Protein AF-A0A6L4AW70-F1 (afdb_monomer)

Radius of gyration: 26.25 Å; Cα contacts (8 Å, |Δi|>4): 336; chains: 1; bounding box: 71×68×85 Å

Sequence (240 aa):
LEALDAKLAPPRVSAAGAAAALELATVDRSGEVPEAVFEALERAIGERAVCEVEYQTLAEARPRRRRFDPLRLFQRAEAWYLAAHCHENEEVRIFRLDRITAVEPTGGRFVPPENFDLTAFLADTWTISKGGGRFDVELRFAAALRPLFEHSRHHETEQKEFAADGSCRYRVRVGQLEEIARWIVGFGSAATVIAPEALRTAVRSLAAGTLEANSAAPEPPPKGRGARRPGAGRTRGTRR

Secondary structure (DSSP, 8-state):
------S-PPP---TTHHHHHHHTT-S--S-PPPHHHHHHHHHHHHHTEEEEEEE--TT-SS-EEEEEEEEEEEEETTEEEEEEEETTTTEEEEEEGGGEEEEEEEEEE-PPPTT--HHHHHTT-SSS---S--EEEEEEE-GGGHHHHHS----TT-EEEE-TTS-EEEEEEES-HHHHHHHHHTTGGGEEEEE-HHHHHHHHHHHHHHHHHHHSPPPPPP------PPPP--------

Structure (mmCIF, N/CA/C/O backbone):
data_AF-A0A6L4AW70-F1
#
_entry.id   AF-A0A6L4AW70-F1
#
loop_
_atom_site.group_PDB
_atom_site.id
_atom_site.type_symbol
_atom_site.label_atom_id
_atom_site.label_alt_id
_atom_site.label_comp_id
_atom_site.label_asym_id
_atom_site.label_entity_id
_atom_site.label_seq_id
_atom_site.pdbx_PDB_ins_code
_atom_site.Cartn_x
_atom_site.Cartn_y
_atom_site.Cartn_z
_atom_site.occupancy
_atom_site.B_iso_or_equiv
_atom_site.auth_seq_id
_atom_site.auth_comp_id
_atom_site.auth_asym_id
_atom_site.auth_atom_id
_atom_site.pdbx_PDB_model_num
ATOM 1 N N . LEU A 1 1 ? 40.202 50.841 -11.781 1.00 45.31 1 LEU A N 1
ATOM 2 C CA . LEU A 1 1 ? 40.018 50.253 -10.437 1.00 45.31 1 LEU A CA 1
ATOM 3 C C . LEU A 1 1 ? 38.747 50.826 -9.839 1.00 45.31 1 LEU A C 1
ATOM 5 O O . LEU A 1 1 ? 38.829 51.648 -8.947 1.00 45.31 1 LEU A O 1
ATOM 9 N N . GLU A 1 2 ? 37.597 50.428 -10.378 1.00 38.72 2 GLU A N 1
ATOM 10 C CA . GLU A 1 2 ? 36.281 50.607 -9.757 1.00 38.72 2 GLU A CA 1
ATOM 11 C C . GLU A 1 2 ? 35.243 49.873 -10.620 1.00 38.72 2 GLU A C 1
ATOM 13 O O . GLU A 1 2 ? 35.360 49.873 -11.843 1.00 38.72 2 GLU A O 1
ATOM 18 N N . ALA A 1 3 ? 34.267 49.248 -9.953 1.00 34.78 3 ALA A N 1
ATOM 19 C CA . ALA A 1 3 ? 33.131 48.479 -10.480 1.00 34.78 3 ALA A CA 1
ATOM 20 C C . ALA A 1 3 ? 33.376 47.015 -10.912 1.00 34.78 3 ALA A C 1
ATOM 22 O O . ALA A 1 3 ? 33.231 46.665 -12.081 1.00 34.78 3 ALA A O 1
ATOM 23 N N . LEU A 1 4 ? 33.615 46.126 -9.936 1.00 34.16 4 LEU A N 1
ATOM 24 C CA . LEU A 1 4 ? 33.221 44.714 -10.048 1.00 34.16 4 LEU A CA 1
ATOM 25 C C . LEU A 1 4 ? 33.058 44.064 -8.660 1.00 34.16 4 LEU A C 1
ATOM 27 O O . LEU A 1 4 ? 33.886 43.251 -8.276 1.00 34.16 4 LEU A O 1
ATOM 31 N N . ASP A 1 5 ? 32.027 44.438 -7.888 1.00 36.72 5 ASP A N 1
ATOM 32 C CA . ASP A 1 5 ? 31.669 43.658 -6.685 1.00 36.72 5 ASP A CA 1
ATOM 33 C C . ASP A 1 5 ? 30.234 43.888 -6.167 1.00 36.72 5 ASP A C 1
ATOM 35 O O . ASP A 1 5 ? 29.992 44.316 -5.041 1.00 36.72 5 ASP A O 1
ATOM 39 N N . ALA A 1 6 ? 29.231 43.619 -7.010 1.00 34.38 6 ALA A N 1
ATOM 40 C CA . ALA A 1 6 ? 27.842 43.525 -6.554 1.00 34.38 6 ALA A CA 1
ATOM 41 C C . ALA A 1 6 ? 26.984 42.693 -7.517 1.00 34.38 6 ALA A C 1
ATOM 43 O O . ALA A 1 6 ? 26.329 43.253 -8.393 1.00 34.38 6 ALA A O 1
ATOM 44 N N . LYS A 1 7 ? 26.989 41.361 -7.350 1.00 33.31 7 LYS A N 1
ATOM 45 C CA . LYS A 1 7 ? 25.867 40.433 -7.629 1.00 33.31 7 LYS A CA 1
ATOM 46 C C . LYS A 1 7 ? 26.329 38.980 -7.457 1.00 33.31 7 LYS A C 1
ATOM 48 O O . LYS A 1 7 ? 26.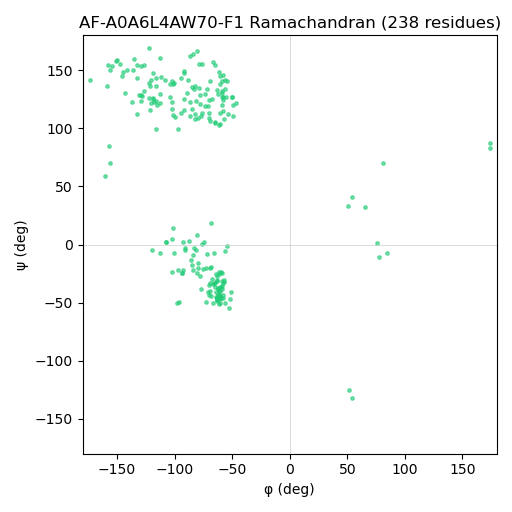753 38.357 -8.417 1.00 33.31 7 LYS A O 1
ATOM 53 N N . LEU A 1 8 ? 26.237 38.471 -6.229 1.00 29.83 8 LEU A N 1
ATOM 54 C CA . LEU A 1 8 ? 25.744 37.131 -5.863 1.00 29.83 8 LEU A CA 1
ATOM 55 C C . LEU A 1 8 ? 25.970 36.954 -4.351 1.00 29.83 8 LEU A C 1
ATOM 57 O O . LEU A 1 8 ? 26.963 36.393 -3.901 1.00 29.83 8 LEU A O 1
ATOM 61 N N . ALA A 1 9 ? 25.048 37.475 -3.545 1.00 30.42 9 ALA A N 1
ATOM 62 C CA . ALA A 1 9 ? 24.925 37.019 -2.166 1.00 30.42 9 ALA A CA 1
ATOM 63 C C . ALA A 1 9 ? 24.077 35.733 -2.173 1.00 30.42 9 ALA A C 1
ATOM 65 O O . ALA A 1 9 ? 23.038 35.724 -2.843 1.00 30.42 9 ALA A O 1
ATOM 66 N N . PRO A 1 10 ? 24.467 34.660 -1.461 1.00 29.36 10 PRO A N 1
ATOM 67 C CA . PRO A 1 10 ? 23.595 33.504 -1.288 1.00 29.36 10 PRO A CA 1
ATOM 68 C C . PRO A 1 10 ? 22.312 33.926 -0.549 1.00 29.36 10 PRO A C 1
ATOM 70 O O . PRO A 1 10 ? 22.353 34.852 0.274 1.00 29.36 10 PRO A O 1
ATOM 73 N N . PRO A 1 11 ? 21.162 33.280 -0.818 1.00 27.89 11 PRO A N 1
ATOM 74 C CA . PRO A 1 11 ? 19.928 33.599 -0.118 1.00 27.89 11 PRO A CA 1
ATOM 75 C C . PRO A 1 11 ? 20.119 33.385 1.387 1.00 27.89 11 PRO A C 1
ATOM 77 O O . PRO A 1 11 ? 20.546 32.324 1.843 1.00 27.89 11 PRO A O 1
ATOM 80 N N . ARG A 1 12 ? 19.798 34.421 2.169 1.00 30.53 12 ARG A N 1
ATOM 81 C CA . ARG A 1 12 ? 19.710 34.330 3.627 1.00 30.53 12 ARG A CA 1
ATOM 82 C C . ARG A 1 12 ? 18.565 33.386 3.978 1.00 30.53 12 ARG A C 1
ATOM 84 O O . ARG A 1 12 ? 17.400 33.764 3.897 1.00 30.53 12 ARG A O 1
ATOM 91 N N . VAL A 1 13 ? 18.904 32.170 4.389 1.00 32.25 13 VAL A N 1
ATOM 92 C CA . VAL A 1 13 ? 17.961 31.276 5.058 1.00 32.25 13 VAL A CA 1
ATOM 93 C C . VAL A 1 13 ? 17.691 31.865 6.443 1.00 32.25 13 VAL A C 1
ATOM 95 O O . VAL A 1 13 ? 18.589 31.974 7.276 1.00 32.25 13 VAL A O 1
ATOM 98 N N . SER A 1 14 ? 16.454 32.307 6.666 1.00 31.56 14 SER A N 1
ATOM 99 C CA . SER A 1 14 ? 15.951 32.653 7.996 1.00 31.56 14 SER A CA 1
ATOM 100 C C . SER A 1 14 ? 16.100 31.450 8.933 1.00 31.56 14 SER A C 1
ATOM 102 O O . SER A 1 14 ? 15.834 30.314 8.539 1.00 31.56 14 SER A O 1
ATOM 104 N N . ALA A 1 15 ? 16.454 31.703 10.196 1.00 34.16 15 ALA A N 1
ATOM 105 C CA . ALA A 1 15 ? 16.533 30.700 11.261 1.00 34.16 15 ALA A CA 1
ATOM 106 C C . ALA A 1 15 ? 15.217 29.914 11.496 1.00 34.16 15 ALA A C 1
ATOM 108 O O . ALA A 1 15 ? 15.218 28.944 12.246 1.00 34.16 15 ALA A O 1
ATOM 109 N N . ALA A 1 16 ? 14.116 30.267 10.820 1.00 35.19 16 ALA A N 1
ATOM 110 C CA . ALA A 1 16 ? 12.877 29.490 10.793 1.00 35.19 16 ALA A CA 1
ATOM 111 C C . ALA A 1 16 ? 12.960 28.190 9.956 1.00 35.19 16 ALA A C 1
ATOM 113 O O . ALA A 1 16 ? 12.166 27.280 10.172 1.00 35.19 16 ALA A O 1
ATOM 114 N N . GLY A 1 17 ? 13.923 28.062 9.032 1.00 28.84 17 GLY A N 1
ATOM 115 C CA . GLY A 1 17 ? 14.069 26.865 8.184 1.00 28.84 17 GLY A CA 1
ATOM 116 C C . GLY A 1 17 ? 14.786 25.686 8.854 1.00 28.84 17 GLY A C 1
ATOM 117 O O . GLY A 1 17 ? 14.559 24.536 8.491 1.00 28.84 17 GLY A O 1
ATOM 118 N N . ALA A 1 18 ? 15.619 25.948 9.865 1.00 28.98 18 ALA A N 1
ATOM 119 C CA . ALA A 1 18 ? 16.360 24.901 10.575 1.00 28.98 18 ALA A CA 1
ATOM 120 C C . ALA A 1 18 ? 15.507 24.165 11.627 1.00 28.98 18 ALA A C 1
ATOM 122 O O . ALA A 1 18 ? 15.827 23.037 11.990 1.00 28.98 18 ALA A O 1
ATOM 123 N N . ALA A 1 19 ? 14.405 24.770 12.088 1.00 29.39 19 ALA A N 1
ATOM 124 C CA . ALA A 1 19 ? 13.475 24.136 13.024 1.00 29.39 19 ALA A CA 1
ATOM 125 C C . ALA A 1 19 ? 12.557 23.112 12.327 1.00 29.39 19 ALA A C 1
ATOM 127 O O . ALA A 1 19 ? 12.339 22.026 12.856 1.00 29.39 19 ALA A O 1
ATOM 128 N N . ALA A 1 20 ? 12.108 23.400 11.099 1.00 31.27 20 ALA A N 1
ATOM 129 C CA . ALA A 1 20 ? 11.246 22.496 10.330 1.00 31.27 20 ALA A CA 1
ATOM 130 C C . ALA A 1 20 ? 11.962 21.202 9.890 1.00 31.27 20 ALA A C 1
ATOM 132 O O . ALA A 1 20 ? 11.338 20.149 9.786 1.00 31.27 20 ALA A O 1
ATOM 133 N N . ALA A 1 21 ? 13.282 21.257 9.682 1.00 30.73 21 ALA A N 1
ATOM 134 C CA . ALA A 1 21 ? 14.090 20.075 9.379 1.00 30.73 21 ALA A CA 1
ATOM 135 C C . ALA A 1 21 ? 14.348 19.188 10.615 1.00 30.73 21 ALA A C 1
ATOM 137 O O . ALA A 1 21 ? 14.637 18.003 10.462 1.00 30.73 21 ALA A O 1
ATOM 138 N N . LEU A 1 22 ? 14.223 19.739 11.830 1.00 29.84 22 LEU A N 1
ATOM 139 C CA . LEU A 1 22 ? 14.445 19.010 13.082 1.00 29.84 22 LEU A CA 1
ATOM 140 C C . LEU A 1 22 ? 13.153 18.403 13.667 1.00 29.84 22 LEU A C 1
ATOM 142 O O . LEU A 1 22 ? 13.232 17.431 14.409 1.00 29.84 22 LEU A O 1
ATOM 146 N N . GLU A 1 23 ? 11.969 18.912 13.303 1.00 27.61 23 GLU A N 1
ATOM 147 C CA . GLU A 1 23 ? 10.671 18.322 13.695 1.00 27.61 23 GLU A CA 1
ATOM 148 C C . GLU A 1 23 ? 10.267 17.102 12.839 1.00 27.61 23 GLU A C 1
ATOM 150 O O . GLU A 1 23 ? 9.425 16.315 13.259 1.00 27.61 23 GLU A O 1
ATOM 155 N N . LEU A 1 24 ? 10.894 16.872 11.676 1.00 31.92 24 LEU A N 1
ATOM 156 C CA . LEU A 1 24 ? 10.605 15.721 10.798 1.00 31.92 24 LEU A CA 1
ATOM 157 C C . LEU A 1 24 ? 11.161 14.370 11.312 1.00 31.92 24 LEU A C 1
ATOM 159 O O . LEU A 1 24 ? 11.060 13.349 10.623 1.00 31.92 24 LEU A O 1
ATOM 163 N N . ALA A 1 25 ? 11.791 14.374 12.490 1.00 28.28 25 ALA A N 1
ATOM 164 C CA . ALA A 1 25 ? 12.489 13.239 13.092 1.00 28.28 25 ALA A CA 1
ATOM 165 C C . ALA A 1 25 ? 11.622 12.391 14.045 1.00 28.28 25 ALA A C 1
ATOM 167 O O . ALA A 1 25 ? 12.138 11.446 14.633 1.00 28.28 25 ALA A O 1
ATOM 168 N N . THR A 1 26 ? 10.333 12.705 14.213 1.00 38.47 26 THR A N 1
ATOM 169 C CA . THR A 1 26 ? 9.451 12.017 15.178 1.00 38.47 26 THR A CA 1
ATOM 170 C C . THR A 1 26 ? 8.533 10.962 14.571 1.00 38.47 26 THR A C 1
ATOM 172 O O . THR A 1 26 ? 7.887 10.239 15.322 1.00 38.47 26 THR A O 1
ATOM 175 N N . VAL A 1 27 ? 8.477 10.834 13.240 1.00 40.53 27 VAL A N 1
ATOM 176 C CA . VAL A 1 27 ? 7.808 9.679 12.628 1.00 40.53 27 VAL A CA 1
ATOM 177 C C . VAL A 1 27 ? 8.685 8.471 12.916 1.00 40.53 27 VAL A C 1
ATOM 179 O O . VAL A 1 27 ? 9.769 8.362 12.339 1.00 40.53 27 VAL A O 1
ATOM 182 N N . ASP A 1 28 ? 8.235 7.587 13.801 1.00 41.66 28 ASP A N 1
ATOM 183 C CA . ASP A 1 28 ? 8.881 6.300 13.993 1.00 41.66 28 ASP A CA 1
ATOM 184 C C . ASP A 1 28 ? 8.824 5.521 12.668 1.00 41.66 28 ASP A C 1
ATOM 186 O O . ASP A 1 28 ? 7.760 5.216 12.130 1.00 41.66 28 ASP A O 1
ATOM 190 N N . ARG A 1 29 ? 9.997 5.306 12.067 1.00 42.75 29 ARG A N 1
ATOM 191 C CA . ARG A 1 29 ? 10.159 4.569 10.803 1.00 42.75 29 ARG A CA 1
ATOM 192 C C . ARG A 1 29 ? 10.661 3.149 11.043 1.00 42.75 29 ARG A C 1
ATOM 194 O O . ARG A 1 29 ? 10.972 2.471 10.067 1.00 42.75 29 ARG A O 1
ATOM 201 N N . SER A 1 30 ? 10.785 2.728 12.304 1.00 48.53 30 SER A N 1
ATOM 202 C CA . SER A 1 30 ? 11.243 1.385 12.668 1.00 48.53 30 SER A CA 1
ATOM 203 C C . SER A 1 30 ? 10.276 0.299 12.185 1.00 48.53 30 SER A C 1
ATOM 205 O O . SER A 1 30 ? 10.699 -0.825 11.933 1.00 48.53 30 SER A O 1
ATOM 207 N N . GLY A 1 31 ? 8.992 0.642 12.010 1.00 51.75 31 GLY A N 1
ATOM 208 C CA . GLY A 1 31 ? 7.933 -0.338 11.780 1.00 51.75 31 GLY A CA 1
ATOM 209 C C . GLY A 1 31 ? 7.519 -1.080 13.053 1.00 51.75 31 GLY A C 1
ATOM 210 O O . GLY A 1 31 ? 6.645 -1.945 12.985 1.00 51.75 31 GLY A O 1
ATOM 211 N N . GLU A 1 32 ? 8.117 -0.749 14.202 1.00 60.22 32 GLU A N 1
ATOM 212 C CA . GLU A 1 32 ? 7.740 -1.306 15.491 1.00 60.22 32 GLU A CA 1
ATOM 213 C C . GLU A 1 32 ? 6.368 -0.763 15.885 1.00 60.22 32 GLU A C 1
ATOM 215 O O . GLU A 1 32 ? 6.116 0.440 15.924 1.00 60.22 32 GLU A O 1
ATOM 220 N N . VAL A 1 33 ? 5.444 -1.678 16.152 1.00 69.88 33 VAL A N 1
ATOM 221 C CA . VAL A 1 33 ? 4.165 -1.324 16.755 1.00 69.88 33 VAL A CA 1
ATOM 222 C C . VAL A 1 33 ? 4.369 -1.321 18.262 1.00 69.88 33 VAL A C 1
ATOM 224 O O . VAL A 1 33 ? 4.735 -2.368 18.801 1.00 69.88 33 VAL A O 1
ATOM 227 N N . PRO A 1 34 ? 4.100 -0.208 18.966 1.00 77.19 34 PRO A N 1
ATOM 228 C CA . PRO A 1 34 ? 4.108 -0.228 20.419 1.00 77.19 34 PRO A CA 1
ATOM 229 C C . PRO A 1 34 ? 3.107 -1.274 20.923 1.00 77.19 34 PRO A C 1
ATOM 231 O O . PRO A 1 34 ? 1.932 -1.229 20.558 1.00 77.19 34 PRO A O 1
ATOM 234 N N . GLU A 1 35 ? 3.549 -2.197 21.778 1.00 79.62 35 GLU A N 1
ATOM 235 C CA . GLU A 1 35 ? 2.712 -3.278 22.329 1.00 79.62 35 GLU A CA 1
ATOM 236 C C . GLU A 1 35 ? 1.401 -2.734 22.924 1.00 79.62 35 GLU A C 1
ATOM 238 O O . GLU A 1 35 ? 0.316 -3.229 22.626 1.00 79.62 35 GLU A O 1
ATOM 243 N N . ALA A 1 36 ? 1.483 -1.599 23.626 1.00 83.19 36 ALA A N 1
ATOM 244 C CA . ALA A 1 36 ? 0.330 -0.900 24.188 1.00 83.19 36 ALA A CA 1
ATOM 245 C C . ALA A 1 36 ? -0.717 -0.462 23.140 1.00 83.19 36 ALA A C 1
ATOM 247 O O . ALA A 1 36 ? -1.914 -0.484 23.424 1.00 83.19 36 ALA A O 1
ATOM 248 N N . VAL A 1 37 ? -0.294 -0.067 21.932 1.00 88.25 37 VAL A N 1
ATOM 249 C CA . VAL A 1 37 ? -1.209 0.309 20.838 1.00 88.25 37 VAL A CA 1
ATOM 250 C C . VAL A 1 37 ? -1.934 -0.924 20.315 1.00 88.25 37 VAL A C 1
ATOM 252 O O . VAL A 1 37 ? -3.146 -0.880 20.097 1.00 88.25 37 VAL A O 1
ATOM 255 N N . PHE A 1 38 ? -1.205 -2.024 20.133 1.00 86.62 38 PHE A N 1
ATOM 256 C CA . PHE A 1 38 ? -1.777 -3.279 19.662 1.00 86.62 38 PHE A CA 1
ATOM 257 C C . PHE A 1 38 ? -2.835 -3.807 20.640 1.00 86.62 38 PHE A C 1
ATOM 259 O O . PHE A 1 38 ? -3.982 -4.019 20.246 1.00 86.62 38 PHE A O 1
ATOM 266 N N . GLU A 1 39 ? -2.490 -3.908 21.926 1.00 87.12 39 GLU A N 1
ATOM 267 C CA . GLU A 1 39 ? -3.405 -4.362 22.980 1.00 87.12 39 GLU A CA 1
ATOM 268 C C . GLU A 1 39 ? -4.640 -3.462 23.122 1.00 87.12 39 GLU A C 1
ATOM 270 O O . GLU A 1 39 ? -5.758 -3.949 23.323 1.00 87.12 39 GLU A O 1
ATOM 275 N N . ALA A 1 40 ? -4.464 -2.139 23.019 1.00 90.94 40 ALA A N 1
ATOM 276 C CA . ALA A 1 40 ? -5.573 -1.193 23.085 1.00 90.94 40 ALA A CA 1
ATOM 277 C C . ALA A 1 40 ? -6.566 -1.405 21.933 1.00 90.94 40 ALA A C 1
ATOM 279 O O . ALA A 1 40 ? -7.779 -1.396 22.154 1.00 90.94 40 ALA A O 1
ATOM 280 N N . LEU A 1 41 ? -6.063 -1.636 20.716 1.00 91.69 41 LEU A N 1
ATOM 281 C CA . LEU A 1 41 ? -6.894 -1.901 19.543 1.00 91.69 41 LEU A CA 1
ATOM 282 C C . LEU A 1 41 ? -7.562 -3.276 19.606 1.00 91.69 41 LEU A C 1
ATOM 284 O O . LEU A 1 41 ? -8.745 -3.375 19.287 1.00 91.69 41 LEU A O 1
ATOM 288 N N . GLU A 1 42 ? -6.860 -4.320 20.054 1.00 88.62 42 GLU A N 1
ATOM 289 C CA . GLU A 1 42 ? -7.462 -5.644 20.267 1.00 88.62 42 GLU A CA 1
ATOM 290 C C . GLU A 1 42 ? -8.626 -5.584 21.256 1.00 88.62 42 GLU A C 1
ATOM 292 O O . GLU A 1 42 ? -9.715 -6.098 20.977 1.00 88.62 42 GLU A O 1
ATOM 297 N N . ARG A 1 43 ? -8.429 -4.894 22.385 1.00 90.38 43 ARG A N 1
ATOM 298 C CA . ARG A 1 43 ? -9.484 -4.685 23.382 1.00 90.38 43 ARG A CA 1
ATOM 299 C C . ARG A 1 43 ? -10.665 -3.921 22.792 1.00 90.38 43 ARG A C 1
ATOM 301 O O . ARG A 1 43 ? -11.807 -4.347 22.953 1.00 90.38 43 ARG A O 1
ATOM 308 N N . ALA A 1 44 ? -10.403 -2.833 22.069 1.00 92.12 44 ALA A N 1
ATOM 309 C CA . ALA A 1 44 ? -11.449 -2.025 21.454 1.00 92.12 44 ALA A CA 1
ATOM 310 C C . ALA A 1 44 ? -12.275 -2.805 20.418 1.00 92.12 44 ALA A C 1
ATOM 312 O O . ALA A 1 44 ? -13.496 -2.653 20.377 1.00 92.12 44 ALA A O 1
ATOM 313 N N . ILE A 1 45 ? -11.644 -3.686 19.634 1.00 91.31 45 ILE A N 1
ATOM 314 C CA . ILE A 1 45 ? -12.340 -4.590 18.703 1.00 91.31 45 ILE A CA 1
ATOM 315 C C . ILE A 1 45 ? -13.253 -5.548 19.475 1.00 91.31 45 ILE A C 1
ATOM 317 O O . ILE A 1 45 ? -14.433 -5.680 19.141 1.00 91.31 45 ILE A O 1
ATOM 321 N N . GLY A 1 46 ? -12.733 -6.192 20.526 1.00 87.62 46 GLY A N 1
ATOM 322 C CA . GLY A 1 46 ? -13.497 -7.139 21.344 1.00 87.62 46 GLY A CA 1
ATOM 323 C C . GLY A 1 46 ? -14.701 -6.497 22.040 1.00 87.62 46 GLY A C 1
ATOM 324 O O . GLY A 1 46 ? -15.792 -7.068 22.072 1.00 87.62 46 GLY A O 1
ATOM 325 N N . GLU A 1 47 ? -14.531 -5.278 22.546 1.00 92.81 47 GLU A N 1
ATOM 326 C CA . GLU A 1 47 ? -15.579 -4.523 23.242 1.00 92.81 47 GLU A CA 1
ATOM 327 C C . GLU A 1 47 ? -16.517 -3.760 22.297 1.00 92.81 47 GLU A C 1
ATOM 329 O O . GLU A 1 47 ? -17.553 -3.240 22.738 1.00 92.81 47 GLU A O 1
ATOM 334 N N . ARG A 1 48 ? -16.178 -3.715 21.002 1.00 92.31 48 ARG A N 1
ATOM 335 C CA . ARG A 1 48 ? -16.814 -2.870 19.983 1.00 92.31 48 ARG A CA 1
ATOM 336 C C . ARG A 1 48 ? -16.823 -1.402 20.405 1.00 92.31 48 ARG A C 1
ATOM 338 O O . ARG A 1 48 ? -17.834 -0.713 20.269 1.00 92.31 48 ARG A O 1
ATOM 345 N N . ALA A 1 49 ? -15.716 -0.950 20.984 1.00 93.56 49 ALA A N 1
ATOM 346 C CA . ALA A 1 49 ? -15.548 0.398 21.496 1.00 93.56 49 ALA A CA 1
ATOM 347 C C . ALA A 1 49 ? -15.102 1.345 20.379 1.00 93.56 49 ALA A C 1
ATOM 349 O O . ALA A 1 49 ? -14.205 1.031 19.601 1.00 93.56 49 ALA A O 1
ATOM 350 N N . VAL A 1 50 ? -15.721 2.522 20.323 1.00 94.50 50 VAL A N 1
ATOM 351 C CA . VAL A 1 50 ? -15.298 3.603 19.429 1.00 94.50 50 VAL A CA 1
ATOM 352 C C . VAL A 1 50 ? -14.073 4.276 20.034 1.00 94.50 50 VAL A C 1
ATOM 354 O O . VAL A 1 50 ? -14.123 4.700 21.194 1.00 94.50 50 VAL A O 1
ATOM 357 N N . CYS A 1 51 ? -13.008 4.430 19.256 1.00 94.62 51 CYS A N 1
ATOM 358 C CA . CYS A 1 51 ? -11.743 5.008 19.708 1.00 94.62 51 CYS A CA 1
ATOM 359 C C . CYS A 1 51 ? -11.474 6.367 19.065 1.00 94.62 51 CYS A C 1
ATOM 361 O O . CYS A 1 51 ? -11.763 6.574 17.890 1.00 94.62 51 CYS A O 1
ATOM 363 N N . GLU A 1 52 ? -10.871 7.272 19.827 1.00 94.94 52 GLU A N 1
ATOM 364 C CA . GLU A 1 52 ? -10.110 8.392 19.290 1.00 94.94 52 GLU A CA 1
ATOM 365 C C . GLU A 1 52 ? -8.659 7.931 19.119 1.00 94.94 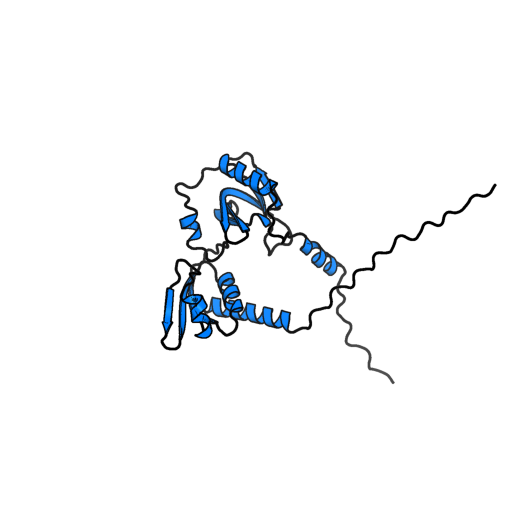52 GLU A C 1
ATOM 367 O O . GLU A 1 52 ? -8.076 7.312 20.009 1.00 94.94 52 GLU A O 1
ATOM 372 N N . VAL A 1 53 ? -8.098 8.166 17.939 1.00 91.50 53 VAL A N 1
ATOM 373 C CA . VAL A 1 53 ? -6.781 7.676 17.544 1.00 91.50 53 VAL A CA 1
ATOM 374 C C . VAL A 1 53 ? -5.960 8.830 17.005 1.00 91.50 53 VAL A C 1
ATOM 376 O O . VAL A 1 53 ? -6.396 9.559 16.113 1.00 91.50 53 VAL A O 1
ATOM 379 N N . GLU A 1 54 ? -4.748 8.981 17.525 1.00 90.19 54 GLU A N 1
ATOM 380 C CA . GLU A 1 54 ? -3.758 9.891 16.965 1.00 90.19 54 GLU A CA 1
ATOM 381 C C . GLU A 1 54 ? -2.981 9.160 15.872 1.00 90.19 54 GLU A C 1
ATOM 383 O O . GLU A 1 54 ? -2.237 8.215 16.135 1.00 90.19 54 GLU A O 1
ATOM 388 N N . TYR A 1 55 ? -3.199 9.576 14.624 1.00 85.81 55 TYR A N 1
ATOM 389 C CA . TYR A 1 55 ? -2.606 8.951 13.447 1.00 85.81 55 TYR A CA 1
ATOM 390 C C . TYR A 1 55 ? -1.728 9.939 12.688 1.00 85.81 55 TYR A C 1
ATOM 392 O O . TYR A 1 55 ? -2.186 11.017 12.291 1.00 85.81 55 TYR A O 1
ATOM 400 N N . GLN A 1 56 ? -0.476 9.556 12.441 1.00 78.62 56 GLN A N 1
ATOM 401 C CA . GLN A 1 56 ? 0.475 10.365 11.686 1.00 78.62 56 GLN A CA 1
ATOM 402 C C . GLN A 1 56 ? 0.616 9.852 10.252 1.00 78.62 56 GLN A C 1
ATOM 404 O O . GLN A 1 56 ? 1.156 8.777 9.988 1.00 78.62 56 GLN A O 1
ATOM 409 N N . THR A 1 57 ? 0.133 10.632 9.283 1.00 70.06 57 THR A N 1
ATOM 410 C CA . THR A 1 57 ? 0.356 10.316 7.868 1.00 70.06 57 THR A CA 1
ATOM 411 C C . THR A 1 57 ? 1.770 10.723 7.441 1.00 70.06 57 THR A C 1
ATOM 413 O O . THR A 1 57 ? 2.360 11.636 8.006 1.00 70.06 57 THR A O 1
ATOM 416 N N . LEU A 1 58 ? 2.313 10.091 6.391 1.00 61.59 58 LEU A N 1
ATOM 417 C CA . LEU A 1 58 ? 3.633 10.465 5.848 1.00 61.59 58 LEU A CA 1
ATOM 418 C C . LEU A 1 58 ? 3.692 11.908 5.323 1.00 61.59 58 LEU A C 1
ATOM 420 O O . LEU A 1 58 ? 4.777 12.467 5.202 1.00 61.59 58 LEU A O 1
ATOM 424 N N . ALA A 1 59 ? 2.543 12.478 4.959 1.00 52.03 59 ALA A N 1
ATOM 425 C CA . ALA A 1 59 ? 2.444 13.829 4.422 1.00 52.03 59 ALA A CA 1
ATOM 426 C C . ALA A 1 59 ? 2.349 14.900 5.521 1.00 52.03 59 ALA A C 1
ATOM 428 O O . ALA A 1 59 ? 2.487 16.085 5.227 1.00 52.03 59 ALA A O 1
ATOM 429 N N . GLU A 1 60 ? 2.093 14.509 6.772 1.00 62.09 60 GLU A N 1
ATOM 430 C CA . GLU A 1 60 ? 1.790 15.435 7.860 1.00 62.09 60 GLU A CA 1
ATOM 431 C C . GLU A 1 60 ? 2.898 15.443 8.912 1.00 62.09 60 GLU A C 1
ATOM 433 O O . GLU A 1 60 ? 3.297 14.414 9.454 1.00 62.09 60 GLU A O 1
ATOM 438 N N . ALA A 1 61 ? 3.366 16.645 9.252 1.00 57.12 61 ALA A N 1
ATOM 439 C CA . ALA A 1 61 ? 4.392 16.833 10.275 1.00 57.12 61 ALA A CA 1
ATOM 440 C C . ALA A 1 61 ? 3.897 16.504 11.696 1.00 57.12 61 ALA A C 1
ATOM 442 O O . ALA A 1 61 ? 4.711 16.285 12.587 1.00 57.12 61 ALA A O 1
ATOM 443 N N . ARG A 1 62 ? 2.577 16.476 11.925 1.00 66.44 62 ARG A N 1
ATOM 444 C CA . ARG A 1 62 ? 1.971 16.193 13.233 1.00 66.44 62 ARG A CA 1
ATOM 445 C C . ARG A 1 62 ? 0.848 15.164 13.105 1.00 66.44 62 ARG A C 1
ATOM 447 O O . ARG A 1 62 ? 0.122 15.213 12.108 1.00 66.44 62 ARG A O 1
ATOM 454 N N . PRO A 1 63 ? 0.686 14.265 14.093 1.00 76.25 63 PRO A N 1
ATOM 455 C CA . PRO A 1 63 ? -0.449 13.357 14.134 1.00 76.25 63 PRO A CA 1
ATOM 456 C C . PRO A 1 63 ? -1.759 14.142 14.212 1.00 76.25 63 PRO A C 1
ATOM 458 O O . PRO A 1 63 ? -1.838 15.200 14.842 1.00 76.25 63 PRO A O 1
ATOM 461 N N . ARG A 1 64 ? -2.797 13.616 13.563 1.00 81.44 64 ARG A N 1
ATOM 462 C CA . ARG A 1 64 ? -4.163 14.119 13.704 1.00 81.44 64 ARG A CA 1
ATOM 463 C C . ARG A 1 64 ? -4.998 13.130 14.490 1.00 81.44 64 ARG A C 1
ATOM 465 O O . ARG A 1 64 ? -4.899 11.925 14.269 1.00 81.44 64 ARG A O 1
ATOM 472 N N . ARG A 1 65 ? -5.865 13.670 15.342 1.00 88.88 65 ARG A N 1
ATOM 473 C CA . ARG A 1 65 ? -6.920 12.907 16.003 1.00 88.88 65 ARG A CA 1
ATOM 474 C C . ARG A 1 65 ? -7.996 12.545 14.999 1.00 88.88 65 ARG A C 1
ATOM 476 O O . ARG A 1 65 ? -8.394 13.384 14.189 1.00 88.88 65 ARG A O 1
ATOM 4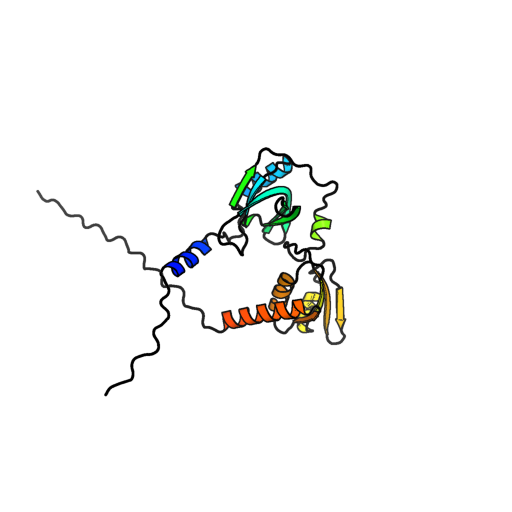83 N N . ARG A 1 66 ? -8.411 11.287 15.044 1.00 89.50 66 ARG A N 1
ATOM 484 C CA . ARG A 1 66 ? -9.480 10.731 14.226 1.00 89.50 66 ARG A CA 1
ATOM 485 C C . ARG A 1 66 ? -10.311 9.767 15.047 1.00 89.50 66 ARG A C 1
ATOM 487 O O . ARG A 1 66 ? -9.776 9.112 15.939 1.00 89.50 66 ARG A O 1
ATOM 494 N N . ARG A 1 67 ? -11.592 9.644 14.726 1.00 92.56 67 ARG A N 1
ATOM 495 C CA . ARG A 1 67 ? -12.498 8.726 15.407 1.00 92.56 67 ARG A CA 1
ATOM 496 C C . ARG A 1 67 ? -12.739 7.481 14.566 1.00 92.56 67 ARG A C 1
ATOM 498 O O . ARG A 1 67 ? -13.184 7.563 13.420 1.00 92.56 67 ARG A O 1
ATOM 505 N N . PHE A 1 68 ? -12.432 6.328 15.150 1.00 93.12 68 PHE A N 1
ATOM 506 C CA . PHE A 1 68 ? -12.460 5.032 14.487 1.00 93.12 68 PHE A CA 1
ATOM 507 C C . PHE A 1 68 ? -13.416 4.060 15.170 1.00 93.12 68 PHE A C 1
ATOM 509 O O . PHE A 1 68 ? -13.431 3.948 16.398 1.00 93.12 68 PHE A O 1
ATOM 516 N N . ASP A 1 69 ? -14.107 3.273 14.349 1.00 94.19 69 ASP A N 1
ATOM 517 C CA . ASP A 1 69 ? -14.672 1.991 14.760 1.00 94.19 69 ASP A CA 1
ATOM 518 C C . ASP A 1 69 ? -13.690 0.891 14.330 1.00 94.19 69 ASP A C 1
ATOM 520 O O . ASP A 1 69 ? -13.628 0.558 13.138 1.00 94.19 69 ASP A O 1
ATOM 524 N N . PRO A 1 70 ? -12.850 0.369 15.240 1.00 92.75 70 PRO A N 1
ATOM 525 C CA . PRO A 1 70 ? -11.845 -0.621 14.886 1.00 92.75 70 PRO A CA 1
ATOM 526 C C . PRO A 1 70 ? -12.520 -1.959 14.569 1.00 92.75 70 PRO A C 1
ATOM 528 O O . PRO A 1 70 ? -13.188 -2.543 15.417 1.00 92.75 70 PRO A O 1
ATOM 531 N N . LEU A 1 71 ? -12.350 -2.457 13.342 1.00 90.25 71 LEU A N 1
ATOM 532 C CA . LEU A 1 71 ? -13.027 -3.670 12.872 1.00 90.25 71 LEU A CA 1
ATOM 533 C C . LEU A 1 71 ? -12.133 -4.899 12.987 1.00 90.25 71 LEU A C 1
ATOM 535 O O . LEU A 1 71 ? -12.562 -5.936 13.490 1.00 90.25 71 LEU A O 1
ATOM 539 N N . ARG A 1 72 ? -10.898 -4.814 12.474 1.00 87.94 72 ARG A N 1
ATOM 540 C CA . ARG A 1 72 ? -9.999 -5.971 12.435 1.00 87.94 72 ARG A CA 1
ATOM 541 C C . ARG A 1 72 ? -8.533 -5.582 12.321 1.00 87.94 72 ARG A C 1
ATOM 543 O O . ARG A 1 72 ? -8.179 -4.750 11.486 1.00 87.94 72 ARG A O 1
ATOM 550 N N . LEU A 1 73 ? -7.694 -6.250 13.108 1.00 87.50 73 LEU A N 1
ATOM 551 C CA . LEU A 1 73 ? -6.244 -6.241 12.946 1.00 87.50 73 LEU A CA 1
ATOM 552 C C . LEU A 1 73 ? -5.811 -7.350 11.991 1.00 87.50 73 LEU A C 1
ATOM 554 O O . LEU A 1 73 ? -6.373 -8.447 12.002 1.00 87.50 73 LEU A O 1
ATOM 558 N N . PHE A 1 74 ? -4.816 -7.066 11.160 1.00 80.69 74 PHE A N 1
ATOM 559 C CA . PHE A 1 74 ? -4.224 -8.051 10.265 1.00 80.69 74 PHE A CA 1
ATOM 560 C C . PHE A 1 74 ? -2.786 -7.683 9.910 1.00 80.69 74 PHE A C 1
ATOM 562 O O . PHE A 1 74 ? -2.406 -6.512 9.900 1.00 80.69 74 PHE A O 1
ATOM 569 N N . GLN A 1 75 ? -1.991 -8.697 9.590 1.00 75.75 75 GLN A N 1
ATOM 570 C CA . GLN A 1 75 ? -0.619 -8.525 9.135 1.00 75.75 75 GLN A CA 1
ATOM 571 C C . GLN A 1 75 ? -0.557 -8.673 7.612 1.00 75.75 75 GLN A C 1
ATOM 573 O O . GLN A 1 75 ? -1.198 -9.557 7.038 1.00 75.75 75 GLN A O 1
ATOM 578 N N . ARG A 1 76 ? 0.214 -7.812 6.942 1.00 65.88 76 ARG A N 1
ATOM 579 C CA . ARG A 1 76 ? 0.505 -7.939 5.507 1.00 65.88 76 ARG A CA 1
ATOM 580 C C . ARG A 1 76 ? 1.944 -7.504 5.246 1.00 65.88 76 ARG A C 1
ATOM 582 O O . ARG A 1 76 ? 2.346 -6.427 5.674 1.00 65.88 76 ARG A O 1
ATOM 589 N N . ALA A 1 77 ? 2.704 -8.325 4.520 1.00 69.19 77 ALA A N 1
ATOM 590 C CA . ALA A 1 77 ? 4.158 -8.171 4.411 1.00 69.19 77 ALA A CA 1
ATOM 591 C C . ALA A 1 77 ? 4.797 -8.066 5.813 1.00 69.19 77 ALA A C 1
ATOM 593 O O . ALA A 1 77 ? 4.555 -8.933 6.646 1.00 69.19 77 ALA A O 1
ATOM 594 N N . GLU A 1 78 ? 5.566 -7.015 6.084 1.00 70.12 78 GLU A N 1
ATOM 595 C CA . GLU A 1 78 ? 6.316 -6.843 7.337 1.00 70.12 78 GLU A CA 1
ATOM 596 C C . GLU A 1 78 ? 5.636 -5.883 8.331 1.00 70.12 78 GLU A C 1
ATOM 598 O O . GLU A 1 78 ? 6.265 -5.447 9.287 1.00 70.12 78 GLU A O 1
ATOM 603 N N . ALA A 1 79 ? 4.360 -5.529 8.127 1.00 75.62 79 ALA A N 1
ATOM 604 C CA . ALA A 1 79 ? 3.668 -4.553 8.971 1.00 75.62 79 ALA A CA 1
ATOM 605 C C . ALA A 1 79 ? 2.278 -5.016 9.426 1.00 75.62 79 ALA A C 1
ATOM 607 O O . ALA A 1 79 ? 1.600 -5.816 8.771 1.00 75.62 79 ALA A O 1
ATOM 608 N N . TRP A 1 80 ? 1.852 -4.460 10.558 1.00 81.75 80 TRP A N 1
ATOM 609 C CA . TRP A 1 80 ? 0.514 -4.617 11.112 1.00 81.75 80 TRP A CA 1
ATOM 610 C C . TRP A 1 80 ? -0.411 -3.481 10.687 1.00 81.75 80 TRP A C 1
ATOM 612 O O . TRP A 1 80 ? -0.020 -2.310 10.611 1.00 81.75 80 TRP A O 1
ATOM 622 N N . TYR A 1 81 ? -1.667 -3.840 10.450 1.00 85.44 81 TYR A N 1
ATOM 623 C CA . TYR A 1 81 ? -2.689 -2.951 9.927 1.00 85.44 81 TYR A CA 1
ATOM 624 C C . TYR A 1 81 ? -4.011 -3.100 10.671 1.00 85.44 81 TYR A C 1
ATOM 626 O O . TYR A 1 81 ? -4.357 -4.180 11.147 1.00 85.44 81 TYR A O 1
ATOM 634 N N . LEU A 1 82 ? -4.758 -2.001 10.726 1.00 89.56 82 LEU A N 1
ATOM 635 C CA . LEU A 1 82 ? -6.107 -1.913 11.264 1.00 89.56 82 LEU A CA 1
ATOM 636 C C . LEU A 1 82 ? -7.060 -1.548 10.132 1.00 89.56 82 LEU A C 1
ATOM 638 O O . LEU A 1 82 ? -6.929 -0.472 9.552 1.00 89.56 82 LEU A O 1
ATOM 642 N N . ALA A 1 83 ? -8.044 -2.398 9.852 1.00 89.44 83 ALA A N 1
ATOM 643 C CA . ALA A 1 83 ? -9.245 -1.982 9.141 1.00 89.44 83 ALA A CA 1
ATOM 644 C C . ALA A 1 83 ? -10.199 -1.318 10.143 1.00 89.44 83 ALA A C 1
ATOM 646 O O . ALA A 1 83 ? -10.554 -1.930 11.154 1.00 89.44 83 ALA A O 1
ATOM 647 N N . ALA A 1 84 ? -10.605 -0.079 9.874 1.00 89.69 84 ALA A N 1
ATOM 648 C CA . ALA A 1 84 ? -11.513 0.674 10.730 1.00 89.69 84 ALA A CA 1
ATOM 649 C C . ALA A 1 84 ? -12.438 1.579 9.915 1.00 89.69 84 ALA A C 1
ATOM 651 O O . ALA A 1 84 ? -12.028 2.144 8.898 1.00 89.69 84 ALA A O 1
ATOM 652 N N . HIS A 1 85 ? -13.676 1.745 10.378 1.00 89.88 85 HIS A N 1
ATOM 653 C CA . HIS A 1 85 ? -14.555 2.790 9.862 1.00 89.88 85 HIS A CA 1
ATOM 654 C C . HIS A 1 85 ? -14.087 4.146 10.402 1.00 89.88 85 HIS A C 1
ATOM 656 O O . HIS A 1 85 ? -14.016 4.348 11.612 1.00 89.88 85 HIS A O 1
ATOM 662 N N . CYS A 1 86 ? -13.707 5.048 9.499 1.00 88.94 86 CYS A N 1
ATOM 663 C CA . CYS A 1 86 ? -13.195 6.375 9.822 1.00 88.94 86 CYS A CA 1
ATOM 664 C C . CYS A 1 86 ? -14.349 7.372 9.775 1.00 88.94 86 CYS A C 1
ATOM 666 O O . CYS A 1 86 ? -14.876 7.632 8.696 1.00 88.94 86 CYS A O 1
ATOM 668 N N . HIS A 1 87 ? -14.727 7.948 10.915 1.00 87.31 87 HIS A N 1
ATOM 669 C CA . HIS A 1 87 ? -15.913 8.811 11.011 1.00 87.31 87 HIS A CA 1
ATOM 670 C C . HIS A 1 87 ? -15.757 10.095 10.196 1.00 87.31 87 HIS A C 1
ATOM 672 O O . HIS A 1 87 ? -16.719 10.565 9.608 1.00 87.31 87 HIS A O 1
ATOM 678 N N . GLU A 1 88 ? -14.540 10.629 10.083 1.00 83.62 88 GLU A N 1
ATOM 679 C CA . GLU A 1 88 ? -14.255 11.822 9.273 1.00 83.62 88 GLU A CA 1
ATOM 680 C C . GLU A 1 88 ? -14.384 11.573 7.766 1.00 83.62 88 GLU A C 1
ATOM 682 O O . GLU A 1 88 ? -14.476 12.520 6.987 1.00 83.62 88 GLU A O 1
ATOM 687 N N . ASN A 1 89 ? -14.312 10.311 7.342 1.00 80.00 89 ASN A N 1
ATOM 688 C CA . ASN A 1 89 ? -14.396 9.919 5.939 1.00 80.00 89 ASN A CA 1
ATOM 689 C C . ASN A 1 89 ? -15.670 9.131 5.615 1.00 80.00 89 ASN A C 1
ATOM 691 O O . ASN A 1 89 ? -15.897 8.858 4.441 1.00 80.00 89 ASN A O 1
ATOM 695 N N . GLU A 1 90 ? -16.462 8.769 6.628 1.00 83.50 90 GLU A N 1
ATOM 696 C CA . GLU A 1 90 ? -17.683 7.960 6.516 1.00 83.50 90 GLU A CA 1
ATOM 697 C C . GLU A 1 90 ? -17.480 6.661 5.712 1.00 83.50 90 GLU A C 1
ATOM 699 O O . GLU A 1 90 ? -18.359 6.191 4.992 1.00 83.50 90 GLU A O 1
ATOM 704 N N . GLU A 1 91 ? -16.285 6.071 5.808 1.00 81.25 91 GLU A N 1
ATOM 705 C CA . GLU A 1 91 ? -15.940 4.850 5.085 1.00 81.25 91 GLU A CA 1
ATOM 706 C C . GLU A 1 91 ? -14.923 3.994 5.848 1.00 81.25 91 GLU A C 1
ATOM 708 O O . GLU A 1 91 ? -14.164 4.472 6.698 1.00 81.25 91 GLU A O 1
ATOM 713 N N . VAL A 1 92 ? -14.868 2.702 5.510 1.00 84.38 92 VAL A N 1
ATOM 714 C CA . VAL A 1 92 ? -13.844 1.799 6.045 1.00 84.38 92 VAL A CA 1
ATOM 715 C C . VAL A 1 92 ? -12.520 2.023 5.321 1.00 84.38 92 VAL A C 1
ATOM 717 O O . VAL A 1 92 ? -12.408 1.834 4.105 1.00 84.38 92 VAL A O 1
ATOM 720 N N . ARG A 1 93 ? -11.499 2.373 6.100 1.00 83.81 93 ARG A N 1
ATOM 721 C CA . ARG A 1 93 ? -10.119 2.591 5.664 1.00 83.81 93 ARG A CA 1
ATOM 722 C C . ARG A 1 93 ? -9.173 1.670 6.415 1.00 83.81 93 ARG A C 1
ATOM 724 O O . ARG A 1 93 ? -9.548 1.010 7.383 1.00 83.81 93 ARG A O 1
ATOM 731 N N . ILE A 1 94 ? -7.935 1.625 5.943 1.00 84.44 94 ILE A N 1
ATOM 732 C CA . ILE A 1 94 ? -6.883 0.854 6.582 1.00 84.44 94 ILE A CA 1
ATOM 733 C C . ILE A 1 94 ? -5.795 1.796 7.081 1.00 84.44 94 ILE A C 1
ATOM 735 O O . ILE A 1 94 ? -5.363 2.710 6.375 1.00 84.44 94 ILE A O 1
ATOM 739 N N . PHE A 1 95 ? -5.330 1.532 8.291 1.00 84.44 95 PHE A N 1
ATOM 740 C CA . PHE A 1 95 ? -4.323 2.309 8.990 1.00 84.44 95 PHE A CA 1
ATOM 741 C C . PHE A 1 95 ? -3.148 1.403 9.334 1.00 84.44 95 PHE A C 1
ATOM 743 O O . PHE A 1 95 ? -3.348 0.253 9.721 1.00 84.44 95 PHE A O 1
ATOM 750 N N . ARG A 1 96 ? -1.917 1.897 9.178 1.00 85.12 96 ARG A N 1
ATOM 751 C CA . ARG A 1 96 ? -0.749 1.171 9.687 1.00 85.12 96 ARG A CA 1
ATOM 752 C C . ARG A 1 96 ? -0.626 1.387 11.186 1.00 85.12 96 ARG A C 1
ATOM 754 O O . ARG A 1 96 ? -0.725 2.524 11.639 1.00 85.12 96 ARG A O 1
ATOM 761 N N . LEU A 1 97 ? -0.374 0.320 11.932 1.00 87.94 97 LEU A N 1
ATOM 762 C CA . LEU A 1 97 ? -0.271 0.407 13.389 1.00 87.94 97 LEU A CA 1
ATOM 763 C C . LEU A 1 97 ? 0.977 1.166 13.845 1.00 87.94 97 LEU A C 1
ATOM 765 O O . LEU A 1 97 ? 0.895 1.913 14.809 1.00 87.94 97 LEU A O 1
ATOM 769 N N . ASP A 1 98 ? 2.085 1.064 13.109 1.00 81.50 98 ASP A N 1
ATOM 770 C CA . ASP A 1 98 ? 3.336 1.790 13.395 1.00 81.50 98 ASP A CA 1
ATOM 771 C C . ASP A 1 98 ? 3.215 3.321 13.243 1.00 81.50 98 ASP A C 1
ATOM 773 O O . ASP A 1 98 ? 4.129 4.065 13.576 1.00 81.50 98 ASP A O 1
ATOM 777 N N . ARG A 1 99 ? 2.076 3.814 12.739 1.00 83.50 99 ARG A N 1
ATOM 778 C CA . ARG A 1 99 ? 1.761 5.246 12.600 1.00 83.50 99 ARG A CA 1
ATOM 779 C C . ARG A 1 99 ? 0.718 5.741 13.595 1.00 83.50 99 ARG A C 1
ATOM 781 O O . ARG A 1 99 ? 0.306 6.901 13.519 1.00 83.50 99 ARG A O 1
ATOM 788 N N . ILE A 1 100 ? 0.251 4.863 14.477 1.00 86.94 100 ILE A N 1
ATOM 789 C CA . ILE A 1 100 ? -0.672 5.209 15.549 1.00 86.94 100 ILE A CA 1
ATOM 790 C C . ILE A 1 100 ? 0.158 5.553 16.783 1.00 86.94 100 ILE A C 1
ATOM 792 O O . ILE A 1 100 ? 0.856 4.701 17.324 1.00 86.94 100 ILE A O 1
ATOM 796 N N . THR A 1 101 ? 0.074 6.804 17.227 1.00 84.50 101 THR A N 1
ATOM 797 C CA . THR A 1 101 ? 0.841 7.297 18.380 1.00 84.50 101 THR A CA 1
ATOM 798 C C . THR A 1 101 ? 0.062 7.198 19.688 1.00 84.50 101 THR A C 1
ATOM 800 O O . THR A 1 101 ? 0.672 7.122 20.750 1.00 84.50 101 THR A O 1
ATOM 803 N N . ALA A 1 102 ? -1.274 7.181 19.626 1.00 87.31 102 ALA A N 1
ATOM 804 C CA . ALA A 1 102 ? -2.147 7.020 20.786 1.00 87.31 102 ALA A CA 1
ATOM 805 C C . ALA A 1 102 ? -3.519 6.455 20.387 1.00 87.31 102 ALA A C 1
ATOM 807 O O . ALA A 1 102 ? -4.008 6.716 19.285 1.00 87.31 102 ALA A O 1
ATOM 808 N N . VAL A 1 103 ? -4.143 5.708 21.304 1.00 92.19 103 VAL A N 1
ATOM 809 C CA . VAL A 1 103 ? -5.496 5.144 21.172 1.00 92.19 103 VAL A CA 1
ATOM 810 C C . VAL A 1 103 ? -6.235 5.333 22.492 1.00 92.19 103 VAL A C 1
ATOM 812 O O . VAL A 1 103 ? -5.792 4.834 23.525 1.00 92.19 103 VAL A O 1
ATOM 815 N N . GLU A 1 104 ? -7.380 6.009 22.454 1.00 92.56 104 GLU A N 1
ATOM 816 C CA . GLU A 1 104 ? -8.211 6.278 23.629 1.00 92.56 104 GLU A CA 1
ATOM 817 C C . GLU A 1 104 ? -9.670 5.865 23.364 1.00 92.56 104 GLU A C 1
ATOM 819 O O . GLU A 1 104 ? -10.288 6.335 22.405 1.00 92.56 104 GLU A O 1
ATOM 824 N N . PRO A 1 105 ? -10.274 4.982 24.181 1.00 90.56 105 PRO A N 1
ATOM 825 C CA . PRO A 1 105 ? -11.697 4.675 24.076 1.00 90.56 105 PRO A CA 1
ATOM 826 C C . PRO A 1 105 ? -12.552 5.912 24.375 1.00 90.56 105 PRO A C 1
ATOM 828 O O . PRO A 1 105 ? -12.386 6.566 25.399 1.00 90.56 105 PRO A O 1
ATOM 831 N N . THR A 1 106 ? -13.541 6.190 23.527 1.00 90.00 106 THR A N 1
ATOM 832 C CA . THR A 1 106 ? -14.452 7.340 23.703 1.00 90.00 106 THR A CA 1
ATOM 833 C C . THR A 1 106 ? -15.619 7.057 24.657 1.00 90.00 106 THR A C 1
ATOM 835 O O . THR A 1 106 ? -16.465 7.918 24.877 1.00 90.00 106 THR A O 1
ATOM 838 N N . GLY A 1 107 ? -15.733 5.824 25.164 1.00 87.12 107 GLY A N 1
ATOM 839 C CA . GLY A 1 107 ? -16.899 5.331 25.912 1.00 87.12 107 GLY A CA 1
ATOM 840 C C . GLY A 1 107 ? -18.106 4.966 25.035 1.00 87.12 107 GLY A C 1
ATOM 841 O O . GLY A 1 107 ? -19.041 4.325 25.512 1.00 87.12 107 GLY A O 1
ATOM 842 N N . GLY A 1 108 ? -18.085 5.327 23.747 1.00 89.75 108 GLY A N 1
ATOM 843 C CA . GLY A 1 108 ? -19.078 4.899 22.764 1.00 89.75 108 GLY A CA 1
ATOM 844 C C . GLY A 1 108 ? -18.862 3.456 22.307 1.00 89.75 108 GLY A C 1
ATOM 845 O O . GLY A 1 108 ? -17.743 2.944 22.332 1.00 89.75 108 GLY A O 1
ATOM 846 N N . ARG A 1 109 ? -19.936 2.816 21.838 1.00 92.94 109 ARG A N 1
ATOM 847 C CA . ARG A 1 109 ? -19.888 1.509 21.171 1.00 92.94 109 ARG A CA 1
ATOM 848 C C . ARG A 1 109 ? -20.406 1.624 19.745 1.00 92.94 109 ARG A C 1
ATOM 850 O O . ARG A 1 109 ? -21.308 2.421 19.497 1.00 92.94 109 ARG A O 1
ATOM 857 N N . PHE A 1 110 ? -19.868 0.817 18.840 1.00 91.25 110 PHE A N 1
ATOM 858 C CA . PHE A 1 110 ? -20.337 0.734 17.459 1.00 91.25 110 PHE A CA 1
ATOM 859 C C . PHE A 1 110 ? -20.973 -0.625 17.163 1.00 91.25 110 PHE A C 1
ATOM 861 O O . PHE A 1 110 ? -20.744 -1.624 17.852 1.00 91.25 110 PHE A O 1
ATOM 868 N N . VAL A 1 111 ? -21.780 -0.658 16.105 1.00 86.94 111 VAL A N 1
ATOM 869 C CA . VAL A 1 111 ? -22.292 -1.897 15.520 1.00 86.94 111 VAL A CA 1
ATOM 870 C C . VAL A 1 111 ? -21.462 -2.175 14.268 1.00 86.94 111 VAL A C 1
ATOM 872 O O . VAL A 1 111 ? -21.474 -1.348 13.356 1.00 86.94 111 VAL A O 1
ATOM 875 N N . PRO A 1 112 ? -20.700 -3.283 14.215 1.00 76.94 112 PRO A N 1
ATOM 876 C CA . PRO A 1 112 ? -19.950 -3.640 13.019 1.00 76.94 112 PRO A CA 1
ATOM 877 C C . PRO A 1 112 ? -20.897 -3.792 11.819 1.00 76.94 112 PRO A C 1
ATOM 879 O O . PRO A 1 112 ? -22.016 -4.276 12.011 1.00 76.94 112 PRO A O 1
ATOM 882 N N . PRO A 1 113 ? -20.470 -3.443 10.593 1.00 74.62 113 PRO A N 1
ATOM 883 C CA . PRO A 1 113 ? -21.274 -3.687 9.402 1.00 74.62 113 PRO A CA 1
ATOM 884 C C . PRO A 1 113 ? -21.637 -5.172 9.295 1.00 74.62 113 PRO A C 1
ATOM 886 O O . PRO A 1 113 ? -20.770 -6.038 9.460 1.00 74.62 113 PRO A O 1
ATOM 889 N N . GLU A 1 114 ? -22.906 -5.470 9.009 1.00 64.88 114 GLU A N 1
ATOM 890 C CA . GLU A 1 114 ? -23.331 -6.841 8.732 1.00 64.88 114 GLU A CA 1
ATOM 891 C C . GLU A 1 114 ? -22.514 -7.379 7.550 1.00 64.88 114 GLU A C 1
ATOM 893 O O . GLU A 1 114 ? -22.469 -6.773 6.480 1.00 64.88 114 GLU A O 1
ATOM 898 N N . ASN A 1 115 ? -21.839 -8.511 7.755 1.00 63.16 115 ASN A N 1
ATOM 899 C CA . ASN A 1 115 ? -21.006 -9.178 6.750 1.00 63.16 115 ASN A CA 1
ATOM 900 C C . ASN A 1 115 ? -19.750 -8.407 6.300 1.00 63.16 115 ASN A C 1
ATOM 902 O O . ASN A 1 115 ? -19.329 -8.553 5.152 1.00 63.16 115 ASN A O 1
ATOM 906 N N . PHE A 1 116 ? -19.109 -7.617 7.172 1.00 66.56 116 PHE A N 1
ATOM 907 C CA . PHE A 1 116 ? -17.771 -7.098 6.859 1.00 66.56 116 PHE A CA 1
ATOM 908 C C . PHE A 1 116 ? -16.769 -8.249 6.652 1.00 66.56 116 PHE A C 1
ATOM 910 O O . PHE A 1 116 ? -16.290 -8.862 7.608 1.00 66.56 116 PHE A O 1
ATOM 917 N N . ASP A 1 117 ? -16.438 -8.521 5.391 1.00 71.19 117 ASP A N 1
ATOM 918 C CA . ASP A 1 117 ? -15.413 -9.479 4.999 1.00 71.19 117 ASP A CA 1
ATOM 919 C C . ASP A 1 117 ? -14.111 -8.743 4.667 1.00 71.19 117 ASP A C 1
ATOM 921 O O . ASP A 1 117 ? -13.995 -8.051 3.653 1.00 71.19 117 ASP A O 1
ATOM 925 N N . LEU A 1 118 ? -13.114 -8.917 5.538 1.00 69.69 118 LEU A N 1
ATOM 926 C CA . LEU A 1 118 ? -11.781 -8.356 5.343 1.00 69.69 118 LEU A CA 1
ATOM 927 C C . LEU A 1 118 ? -11.137 -8.867 4.044 1.00 69.69 118 LEU A C 1
ATOM 929 O O . LEU A 1 118 ? -10.456 -8.100 3.372 1.00 69.69 118 LEU A O 1
ATOM 933 N N . THR A 1 119 ? -11.354 -10.129 3.673 1.00 65.69 119 THR A N 1
ATOM 934 C CA . THR A 1 119 ? -10.776 -10.713 2.458 1.00 65.69 119 THR A CA 1
ATOM 935 C C . THR A 1 119 ? -11.367 -10.052 1.218 1.00 65.69 119 THR A C 1
ATOM 937 O O . THR A 1 119 ? -10.614 -9.534 0.395 1.00 65.69 119 THR A O 1
ATOM 940 N N . ALA A 1 120 ? -12.697 -9.958 1.124 1.00 65.69 120 ALA A N 1
ATOM 941 C CA . ALA A 1 120 ? -13.361 -9.237 0.035 1.00 65.69 120 ALA A CA 1
ATOM 942 C C . ALA A 1 120 ? -12.985 -7.743 0.001 1.00 65.69 120 ALA A C 1
ATOM 944 O O . ALA A 1 120 ? -12.804 -7.162 -1.066 1.00 65.69 120 ALA A O 1
ATOM 945 N N . PHE A 1 121 ? -12.818 -7.114 1.167 1.00 65.25 121 PHE A N 1
ATOM 946 C CA . PHE A 1 121 ? -12.421 -5.712 1.277 1.00 65.25 121 PHE A CA 1
ATOM 947 C C . PHE A 1 121 ? -10.987 -5.448 0.786 1.00 65.25 121 PHE A C 1
ATOM 949 O O . PHE A 1 121 ? -10.709 -4.376 0.240 1.00 65.25 121 PHE A O 1
ATOM 956 N N . LEU A 1 122 ? -10.078 -6.409 0.976 1.00 66.06 122 LEU A N 1
ATOM 957 C CA . LEU A 1 122 ? -8.680 -6.316 0.552 1.00 66.06 122 LEU A CA 1
ATOM 958 C C . LEU A 1 122 ? -8.453 -6.734 -0.911 1.00 66.06 122 LEU A C 1
ATOM 960 O O . LEU A 1 122 ? -7.427 -6.346 -1.469 1.00 66.06 122 LEU A O 1
ATOM 964 N N . ALA A 1 123 ? -9.392 -7.453 -1.537 1.00 59.38 123 ALA A N 1
ATOM 965 C CA . ALA A 1 123 ? -9.283 -7.962 -2.913 1.00 59.38 123 ALA A CA 1
ATOM 966 C C . ALA A 1 123 ? -9.036 -6.862 -3.973 1.00 59.38 123 ALA A C 1
ATOM 968 O O . ALA A 1 123 ? -8.311 -7.071 -4.945 1.00 59.38 123 ALA A O 1
ATOM 969 N N . ASP A 1 124 ? -9.566 -5.652 -3.751 1.00 52.97 124 ASP A N 1
ATOM 970 C CA . ASP A 1 124 ? -9.410 -4.494 -4.652 1.00 52.97 124 ASP A CA 1
ATOM 971 C C . ASP A 1 124 ? -8.134 -3.650 -4.367 1.00 52.97 124 ASP A C 1
ATOM 973 O O . ASP A 1 124 ? -7.920 -2.606 -4.991 1.00 52.97 124 ASP A O 1
ATOM 977 N N . THR A 1 125 ? -7.282 -4.052 -3.410 1.00 51.16 125 THR A N 1
ATOM 978 C CA . THR A 1 125 ? -6.232 -3.194 -2.822 1.00 51.16 125 THR A CA 1
ATOM 979 C C . THR A 1 125 ? -4.805 -3.708 -3.107 1.00 51.16 125 THR A C 1
ATOM 981 O O . THR A 1 125 ? -4.279 -4.565 -2.387 1.00 51.16 125 THR A O 1
ATOM 984 N N . TRP A 1 126 ? -4.135 -3.128 -4.117 1.00 46.84 126 TRP A N 1
ATOM 985 C CA . TRP A 1 126 ? -2.743 -3.443 -4.506 1.00 46.84 126 TRP A CA 1
ATOM 986 C C . TRP A 1 126 ? -1.780 -3.351 -3.311 1.00 46.84 126 TRP A C 1
ATOM 988 O O . TRP A 1 126 ? -1.169 -4.346 -2.915 1.00 46.84 126 TRP A O 1
ATOM 998 N N . THR A 1 127 ? -1.775 -2.202 -2.640 1.00 48.34 127 THR A N 1
ATOM 999 C CA . THR A 1 127 ? -1.292 -2.000 -1.271 1.00 48.34 127 THR A CA 1
ATOM 1000 C C . THR A 1 127 ? -2.303 -1.136 -0.532 1.00 48.34 127 THR A C 1
ATOM 1002 O O . THR A 1 127 ? -3.143 -0.491 -1.138 1.00 48.34 127 THR A O 1
ATOM 1005 N N . ILE A 1 128 ? -2.258 -1.197 0.795 1.00 49.25 128 ILE A N 1
ATOM 1006 C CA . ILE A 1 128 ? -3.296 -0.843 1.776 1.00 49.25 128 ILE A CA 1
ATOM 1007 C C . ILE A 1 128 ? -3.899 0.588 1.700 1.00 49.25 128 ILE A C 1
ATOM 1009 O O . ILE A 1 128 ? -4.832 0.936 2.427 1.00 49.25 128 ILE A O 1
ATOM 1013 N N . SER A 1 129 ? -3.435 1.414 0.776 1.00 43.19 129 SER A N 1
ATOM 1014 C CA . SER A 1 129 ? -4.039 2.701 0.472 1.00 43.19 129 SER A CA 1
ATOM 1015 C C . SER A 1 129 ? -5.260 2.503 -0.433 1.00 43.19 129 SER A C 1
ATOM 1017 O O . SER A 1 129 ? -5.154 2.175 -1.613 1.00 43.19 129 SER A O 1
ATOM 1019 N N . LYS A 1 130 ? -6.458 2.715 0.118 1.00 43.94 130 LYS A N 1
ATOM 1020 C CA . LYS A 1 130 ? -7.654 2.922 -0.699 1.00 43.94 130 LYS A CA 1
ATOM 1021 C C . LYS A 1 130 ? -7.626 4.336 -1.265 1.00 43.94 130 LYS A C 1
ATOM 1023 O O . LYS A 1 130 ? -7.783 5.304 -0.526 1.00 43.94 130 LYS A O 1
ATOM 1028 N N . GLY A 1 131 ? -7.492 4.458 -2.575 1.00 47.50 131 GLY A N 1
ATOM 1029 C CA . GLY A 1 131 ? -8.073 5.588 -3.292 1.00 47.50 131 GLY A CA 1
ATOM 1030 C C . GLY A 1 131 ? -9.357 5.113 -3.933 1.00 47.50 131 GLY A C 1
ATOM 1031 O O . GLY A 1 131 ? -9.409 4.005 -4.456 1.00 47.50 131 GLY A O 1
ATOM 1032 N N . GLY A 1 132 ? -10.396 5.940 -3.883 1.00 46.00 132 GLY A N 1
ATOM 1033 C CA . GLY A 1 132 ? -11.710 5.630 -4.453 1.00 46.00 132 GLY A CA 1
ATOM 1034 C C . GLY A 1 132 ? -11.750 5.568 -5.986 1.00 46.00 132 GLY A C 1
ATOM 1035 O O . GLY A 1 132 ? -12.823 5.705 -6.564 1.00 46.00 132 GLY A O 1
ATOM 1036 N N . GLY A 1 133 ? -10.607 5.419 -6.662 1.00 58.38 133 GLY A N 1
ATOM 1037 C CA . GLY A 1 133 ? -10.539 5.250 -8.109 1.00 58.38 133 GLY A CA 1
ATOM 1038 C C . GLY A 1 133 ? -10.691 3.786 -8.518 1.00 58.38 133 GLY A C 1
ATOM 1039 O O . GLY A 1 133 ? -10.516 2.874 -7.719 1.00 58.38 133 GLY A O 1
ATOM 1040 N N . ARG A 1 134 ? -11.006 3.546 -9.790 1.00 75.62 134 ARG A N 1
ATOM 1041 C CA . ARG A 1 134 ? -10.858 2.237 -10.438 1.00 75.62 134 ARG A CA 1
ATOM 1042 C C . ARG A 1 134 ? -10.173 2.468 -11.772 1.00 75.62 134 ARG A C 1
ATOM 1044 O O . ARG A 1 134 ? -10.748 3.093 -12.658 1.00 75.62 134 ARG A O 1
ATOM 1051 N N . PHE A 1 135 ? -8.940 1.995 -11.890 1.00 83.88 135 PHE A N 1
ATOM 1052 C CA . PHE A 1 135 ? -8.119 2.186 -13.076 1.00 83.88 135 PHE A CA 1
ATOM 1053 C C . PHE A 1 135 ? -7.769 0.839 -13.689 1.00 83.88 135 PHE A C 1
ATOM 1055 O O . PHE A 1 135 ? -7.196 -0.020 -13.019 1.00 8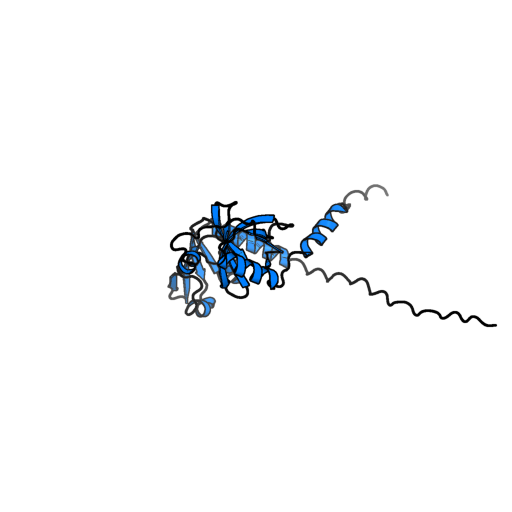3.88 135 PHE A O 1
ATOM 1062 N N . ASP A 1 136 ? -8.084 0.685 -14.971 1.00 90.88 136 ASP A N 1
ATOM 1063 C CA . ASP A 1 136 ? -7.561 -0.403 -15.785 1.00 90.88 136 ASP A CA 1
ATOM 1064 C C . ASP A 1 136 ? -6.168 -0.010 -16.273 1.00 90.88 136 ASP A C 1
ATOM 1066 O O . ASP A 1 136 ? -5.992 0.941 -17.039 1.00 90.88 136 ASP A O 1
ATOM 1070 N N . VAL A 1 137 ? -5.170 -0.721 -15.765 1.00 94.44 137 VAL A N 1
ATOM 1071 C CA . VAL A 1 137 ? -3.762 -0.491 -16.053 1.00 94.44 137 VAL A CA 1
ATOM 1072 C C . VAL A 1 137 ? -3.269 -1.546 -17.018 1.00 94.44 137 VAL A C 1
ATOM 1074 O O . VAL A 1 137 ? -3.538 -2.738 -16.867 1.00 94.44 137 VAL A O 1
ATOM 1077 N N . GLU A 1 138 ? -2.478 -1.094 -17.980 1.00 96.75 138 GLU A N 1
ATOM 1078 C CA . GLU A 1 138 ? -1.778 -1.955 -18.907 1.00 96.75 138 GLU A CA 1
ATOM 1079 C C . GLU A 1 138 ? -0.308 -1.559 -18.999 1.00 96.75 138 GLU A C 1
ATOM 1081 O O . GLU A 1 138 ? 0.036 -0.401 -19.256 1.00 96.75 138 GLU A O 1
ATOM 1086 N N . LEU A 1 139 ? 0.557 -2.554 -18.830 1.00 95.62 139 LEU A N 1
ATOM 1087 C CA . LEU A 1 139 ? 2.003 -2.436 -18.863 1.00 95.62 139 LEU A CA 1
ATOM 1088 C C . LEU A 1 139 ? 2.594 -3.427 -19.864 1.00 95.62 139 LEU A C 1
ATOM 1090 O O . LEU A 1 139 ? 2.046 -4.501 -20.121 1.00 95.62 139 LEU A O 1
ATOM 1094 N N . ARG A 1 140 ? 3.773 -3.085 -20.371 1.00 95.44 140 ARG A N 1
ATOM 1095 C CA . ARG A 1 140 ? 4.649 -3.992 -21.104 1.00 95.44 140 ARG A CA 1
ATOM 1096 C C . ARG A 1 140 ? 5.957 -4.142 -20.341 1.00 95.44 140 ARG A C 1
ATOM 1098 O O . ARG A 1 140 ? 6.654 -3.151 -20.127 1.00 95.44 140 ARG A O 1
ATOM 1105 N N . PHE A 1 141 ? 6.304 -5.371 -19.986 1.00 92.88 141 PHE A N 1
ATOM 1106 C CA . PHE A 1 141 ? 7.593 -5.724 -19.403 1.00 92.88 141 PHE A CA 1
ATOM 1107 C C . PHE A 1 141 ? 8.505 -6.360 -20.451 1.00 92.88 141 PHE A C 1
ATOM 1109 O O . PHE A 1 141 ? 8.058 -7.146 -21.290 1.00 92.88 141 PHE A O 1
ATOM 1116 N N . ALA A 1 142 ? 9.790 -6.013 -20.402 1.00 90.44 142 ALA A N 1
ATOM 1117 C CA . ALA A 1 142 ? 10.811 -6.576 -21.275 1.00 90.44 142 ALA A CA 1
ATOM 1118 C C . ALA A 1 142 ? 11.016 -8.077 -21.015 1.00 90.44 142 ALA A C 1
ATOM 1120 O O . ALA A 1 142 ? 10.809 -8.562 -19.902 1.00 90.44 142 ALA A O 1
ATOM 1121 N N . ALA A 1 143 ? 11.500 -8.800 -22.030 1.00 89.00 143 ALA A N 1
ATOM 1122 C CA . ALA A 1 143 ? 11.696 -10.249 -21.963 1.00 89.00 143 ALA A CA 1
ATOM 1123 C C . ALA A 1 143 ? 12.609 -10.710 -20.817 1.00 89.00 143 ALA A C 1
ATOM 1125 O O . ALA A 1 143 ? 12.388 -11.770 -20.235 1.00 89.00 143 ALA A O 1
ATOM 1126 N N . ALA A 1 144 ? 13.581 -9.879 -20.429 1.00 84.19 144 ALA A N 1
ATOM 1127 C CA . ALA A 1 144 ? 14.469 -10.143 -19.298 1.00 84.19 144 ALA A CA 1
ATOM 1128 C C . ALA A 1 144 ? 13.724 -10.323 -17.960 1.00 84.19 144 ALA A C 1
ATOM 1130 O O . ALA A 1 144 ? 14.233 -10.988 -17.063 1.00 84.19 144 ALA A O 1
ATOM 1131 N N . LEU A 1 145 ? 12.517 -9.762 -17.824 1.00 79.81 145 LEU A N 1
ATOM 1132 C CA . LEU A 1 145 ? 11.700 -9.885 -16.617 1.00 79.81 145 LEU A CA 1
ATOM 1133 C C . LEU A 1 145 ? 10.744 -11.084 -16.651 1.00 79.81 145 LEU A C 1
ATOM 1135 O O . LEU A 1 145 ? 10.065 -11.338 -15.659 1.00 79.81 145 LEU A O 1
ATOM 1139 N N . ARG A 1 146 ? 10.677 -11.848 -17.749 1.00 79.56 146 ARG A N 1
ATOM 1140 C CA . ARG A 1 146 ? 9.764 -12.995 -17.866 1.00 79.56 146 ARG A CA 1
ATOM 1141 C C . ARG A 1 146 ? 9.877 -13.993 -16.701 1.00 79.56 146 ARG A C 1
ATOM 1143 O O . ARG A 1 146 ? 8.825 -14.297 -16.140 1.00 79.56 146 ARG A O 1
ATOM 1150 N N . PRO A 1 147 ? 11.076 -14.436 -16.262 1.00 74.31 147 PRO A N 1
ATOM 1151 C CA . PRO A 1 147 ? 11.188 -15.388 -15.152 1.00 74.31 147 PRO A CA 1
ATOM 1152 C C . PRO A 1 147 ? 10.563 -14.875 -13.850 1.00 74.31 147 PRO A C 1
ATOM 1154 O O . PRO A 1 147 ? 10.022 -15.655 -13.072 1.00 74.31 147 PRO A O 1
ATOM 1157 N N . LEU A 1 148 ? 10.594 -13.554 -13.636 1.00 68.25 148 LEU A N 1
ATOM 1158 C CA . LEU A 1 148 ? 10.005 -12.915 -12.464 1.00 68.25 148 LEU A CA 1
ATOM 1159 C C . LEU A 1 148 ? 8.473 -12.962 -12.499 1.00 68.25 148 LEU A C 1
ATOM 1161 O O . LEU A 1 148 ? 7.845 -13.100 -11.455 1.00 68.25 148 LEU A O 1
ATOM 1165 N N . PHE A 1 149 ? 7.862 -12.868 -13.682 1.00 70.75 149 PHE A N 1
ATOM 1166 C CA . PHE A 1 149 ? 6.407 -12.782 -13.831 1.00 70.75 149 PHE A CA 1
ATOM 1167 C C . PHE A 1 149 ? 5.718 -14.114 -14.129 1.00 70.75 149 PHE A C 1
ATOM 1169 O O . PHE A 1 149 ? 4.523 -14.224 -13.864 1.00 70.75 149 PHE A O 1
ATOM 1176 N N . GLU A 1 150 ? 6.433 -15.103 -14.662 1.00 71.00 150 GLU A N 1
ATOM 1177 C CA . GLU A 1 150 ? 5.864 -16.381 -15.116 1.00 71.00 150 GLU A CA 1
ATOM 1178 C C . GLU A 1 150 ? 5.266 -17.212 -13.970 1.00 71.00 150 GLU A C 1
ATOM 1180 O O . GLU A 1 150 ? 4.234 -17.849 -14.156 1.00 71.00 150 GLU A O 1
ATOM 1185 N N . HIS A 1 151 ? 5.849 -17.130 -12.768 1.00 62.03 151 HIS A N 1
ATOM 1186 C CA . HIS A 1 151 ? 5.420 -17.915 -11.598 1.00 62.03 151 HIS A CA 1
ATOM 1187 C C . HIS A 1 151 ? 4.963 -17.064 -10.406 1.00 62.03 151 HIS A C 1
ATOM 1189 O O . HIS A 1 151 ? 4.492 -17.601 -9.405 1.00 62.03 151 HIS A O 1
ATOM 1195 N N . SER A 1 152 ? 5.087 -15.741 -10.495 1.00 59.44 152 SER A N 1
ATOM 1196 C CA . SER A 1 152 ? 4.673 -14.834 -9.421 1.00 59.44 152 SER A CA 1
ATOM 1197 C C . SER A 1 152 ? 3.235 -14.383 -9.630 1.00 59.44 152 SER A C 1
ATOM 1199 O O . SER A 1 152 ? 2.815 -14.207 -10.768 1.00 59.44 152 SER A O 1
ATOM 1201 N N . ARG A 1 153 ? 2.490 -14.115 -8.556 1.00 60.75 153 ARG A N 1
ATOM 1202 C CA . ARG A 1 153 ? 1.267 -13.300 -8.612 1.00 60.75 153 ARG A CA 1
ATOM 1203 C C . ARG A 1 153 ? 1.457 -12.038 -7.787 1.00 60.75 153 ARG A C 1
ATOM 1205 O O . ARG A 1 153 ? 1.785 -12.131 -6.610 1.00 60.75 153 ARG A O 1
ATOM 1212 N N . HIS A 1 154 ? 1.275 -10.874 -8.406 1.00 59.56 154 HIS A N 1
ATOM 1213 C CA . HIS A 1 154 ? 1.410 -9.568 -7.750 1.00 59.56 154 HIS A CA 1
ATOM 1214 C C . HIS A 1 154 ? 0.054 -8.941 -7.420 1.00 59.56 154 HIS A C 1
ATOM 1216 O O . HIS A 1 154 ? -0.032 -8.143 -6.489 1.00 59.56 154 HIS A O 1
ATOM 1222 N N . HIS A 1 155 ? -1.004 -9.328 -8.136 1.00 63.84 155 HIS A N 1
ATOM 1223 C CA . HIS A 1 155 ? -2.369 -8.894 -7.864 1.00 63.84 155 HIS A CA 1
ATOM 1224 C C . HIS A 1 155 ? -3.395 -9.979 -8.204 1.00 63.84 155 HIS A C 1
ATOM 1226 O O . HIS A 1 155 ? -3.156 -10.832 -9.059 1.00 63.84 155 HIS A O 1
ATOM 1232 N N . GLU A 1 156 ? -4.562 -9.937 -7.566 1.00 66.06 156 GLU A N 1
ATOM 1233 C CA . GLU A 1 156 ? -5.630 -10.912 -7.807 1.00 66.06 156 GLU A CA 1
ATOM 1234 C C . GLU A 1 156 ? -6.238 -10.758 -9.208 1.00 66.06 156 GLU A C 1
ATOM 1236 O O . GLU A 1 156 ? -6.380 -11.733 -9.945 1.00 66.06 156 GLU A O 1
ATOM 1241 N N . THR A 1 157 ? -6.496 -9.513 -9.619 1.00 74.56 157 THR A N 1
ATOM 1242 C CA . THR A 1 157 ? -7.049 -9.176 -10.943 1.00 74.56 157 THR A CA 1
ATOM 1243 C C . THR A 1 157 ? -6.006 -9.153 -12.064 1.00 74.56 157 THR A C 1
ATOM 1245 O O . THR A 1 157 ? -6.312 -8.710 -13.173 1.00 74.56 157 THR A O 1
ATOM 1248 N N . GLU A 1 158 ? -4.770 -9.588 -11.798 1.00 82.50 158 GLU A N 1
ATOM 1249 C CA . GLU A 1 158 ? -3.729 -9.543 -12.817 1.00 82.50 158 GLU A CA 1
ATOM 1250 C C . GLU A 1 158 ? -3.973 -10.543 -13.947 1.00 82.50 158 GLU A C 1
ATOM 1252 O O . GLU A 1 158 ? -4.357 -11.696 -13.736 1.00 82.50 158 GLU A O 1
ATOM 1257 N 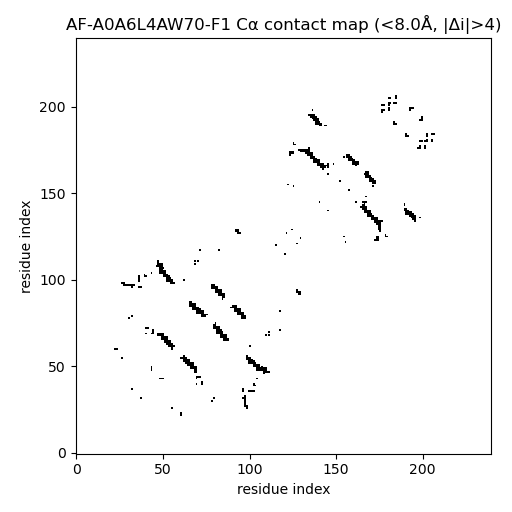N . GLN A 1 159 ? -3.675 -10.098 -15.161 1.00 86.62 159 GLN A N 1
ATOM 1258 C CA . GLN A 1 159 ? -3.648 -10.914 -16.362 1.00 86.62 159 GLN A CA 1
ATOM 1259 C C . GLN A 1 159 ? -2.298 -10.729 -17.041 1.00 86.62 159 GLN A C 1
ATOM 1261 O O . GLN A 1 159 ? -1.830 -9.604 -17.227 1.00 86.62 159 GLN A O 1
ATOM 1266 N N . LYS A 1 160 ? -1.677 -11.846 -17.417 1.00 88.94 160 LYS A N 1
ATOM 1267 C CA . LYS A 1 160 ? -0.365 -11.884 -18.060 1.00 88.94 160 LYS A CA 1
ATOM 1268 C C . LYS A 1 160 ? -0.478 -12.587 -19.394 1.00 88.94 160 LYS A C 1
ATOM 1270 O O . LYS A 1 160 ? -0.940 -13.721 -19.463 1.00 88.94 160 LYS A O 1
ATOM 1275 N N . GLU A 1 161 ? -0.023 -11.915 -20.437 1.00 92.12 161 GLU A N 1
ATOM 1276 C CA . GLU A 1 161 ? 0.086 -12.471 -21.778 1.00 92.12 161 GLU A CA 1
ATOM 1277 C C . GLU A 1 161 ? 1.547 -12.378 -22.210 1.00 92.12 161 GLU A C 1
ATOM 1279 O O . GLU A 1 161 ? 2.105 -11.285 -22.335 1.00 92.12 161 GLU A O 1
ATOM 1284 N N . PHE A 1 162 ? 2.177 -13.532 -22.415 1.00 89.88 162 PHE A N 1
ATOM 1285 C CA . PHE A 1 162 ? 3.561 -13.610 -22.865 1.00 89.88 162 PHE A CA 1
ATOM 1286 C C . PHE A 1 162 ? 3.604 -13.674 -24.388 1.00 89.88 162 PHE A C 1
ATOM 1288 O O . PHE A 1 162 ? 2.974 -14.536 -25.003 1.00 89.88 162 PHE A O 1
ATOM 1295 N N . ALA A 1 163 ? 4.351 -12.758 -24.993 1.00 88.75 163 ALA A N 1
ATOM 1296 C CA . ALA A 1 163 ? 4.570 -12.732 -26.428 1.00 88.75 163 ALA A CA 1
ATOM 1297 C C . ALA A 1 163 ? 5.718 -13.671 -26.835 1.00 88.75 163 ALA A C 1
ATOM 1299 O O . ALA A 1 163 ? 6.534 -14.103 -26.015 1.00 88.75 163 ALA A O 1
ATOM 1300 N N . ALA A 1 164 ? 5.795 -13.977 -28.134 1.00 86.75 164 ALA A N 1
ATOM 1301 C CA . ALA A 1 164 ? 6.827 -14.849 -28.698 1.00 86.75 164 ALA A CA 1
ATOM 1302 C C . ALA A 1 164 ? 8.252 -14.283 -28.540 1.00 86.75 164 ALA A C 1
ATOM 1304 O O . ALA A 1 164 ? 9.206 -15.049 -28.447 1.00 86.75 164 ALA A O 1
ATOM 1305 N N . ASP A 1 165 ? 8.393 -12.957 -28.455 1.00 86.06 165 ASP A N 1
ATOM 1306 C CA . ASP A 1 165 ? 9.664 -12.268 -28.187 1.00 86.06 165 ASP A CA 1
ATOM 1307 C C . ASP A 1 165 ? 10.093 -12.330 -26.705 1.00 86.06 165 ASP A C 1
ATOM 1309 O O . ASP A 1 165 ? 11.127 -11.784 -26.324 1.00 86.06 165 ASP A O 1
ATOM 1313 N N . GLY A 1 166 ? 9.295 -12.990 -25.861 1.00 84.88 166 GLY A N 1
ATOM 1314 C CA . GLY A 1 166 ? 9.517 -13.136 -24.430 1.00 84.88 166 GLY A CA 1
ATOM 1315 C C . GLY A 1 166 ? 9.001 -11.970 -23.590 1.00 84.88 166 GLY A C 1
ATOM 1316 O O . GLY A 1 166 ? 9.001 -12.091 -22.366 1.00 84.88 166 GLY A O 1
ATOM 1317 N N . SER A 1 167 ? 8.541 -10.870 -24.195 1.00 90.38 167 SER A N 1
ATOM 1318 C CA . SER A 1 167 ? 7.935 -9.757 -23.461 1.00 90.38 167 SER A CA 1
ATOM 1319 C C . SER A 1 167 ? 6.604 -10.161 -22.817 1.00 90.38 167 SER A C 1
ATOM 1321 O O . SER A 1 167 ? 5.949 -11.121 -23.228 1.00 90.38 167 SER A O 1
ATOM 1323 N N . CYS A 1 168 ? 6.203 -9.431 -21.776 1.00 92.06 168 CYS A N 1
ATOM 1324 C CA . CYS A 1 168 ? 4.963 -9.689 -21.048 1.00 92.06 168 CYS A CA 1
ATOM 1325 C C . CYS A 1 168 ? 4.052 -8.466 -21.118 1.00 92.06 168 CYS A C 1
ATOM 1327 O O . CYS A 1 168 ? 4.415 -7.386 -20.644 1.00 92.06 168 CYS A O 1
ATOM 1329 N N . ARG A 1 169 ? 2.844 -8.647 -21.653 1.00 94.75 169 ARG A N 1
ATOM 1330 C CA . ARG A 1 169 ? 1.744 -7.694 -21.499 1.00 94.75 169 ARG A CA 1
ATOM 1331 C C . ARG A 1 169 ? 1.040 -8.001 -20.183 1.00 94.75 169 ARG A C 1
ATOM 1333 O O . ARG A 1 169 ? 0.516 -9.095 -19.991 1.00 94.75 169 ARG A O 1
ATOM 1340 N N . TYR A 1 170 ? 1.077 -7.047 -19.265 1.00 92.56 170 TYR A N 1
ATOM 1341 C CA . TYR A 1 170 ? 0.514 -7.169 -17.927 1.00 92.56 170 TYR A CA 1
ATOM 1342 C C . TYR A 1 170 ? -0.675 -6.224 -17.802 1.00 92.56 170 TYR A C 1
ATOM 1344 O O . TYR A 1 170 ? -0.522 -5.017 -17.995 1.00 92.56 170 TYR A O 1
ATOM 1352 N N . ARG A 1 171 ? -1.853 -6.760 -17.486 1.00 93.88 171 ARG A N 1
ATOM 1353 C CA . ARG A 1 171 ? -3.057 -5.972 -17.212 1.00 93.88 171 ARG A CA 1
ATOM 1354 C C . ARG A 1 171 ? -3.497 -6.179 -15.784 1.00 93.88 171 ARG A C 1
ATOM 1356 O O . ARG A 1 171 ? -3.421 -7.291 -15.270 1.00 93.88 171 ARG A O 1
ATOM 1363 N N . VAL A 1 172 ? -3.990 -5.120 -15.164 1.00 89.62 172 VAL A N 1
ATOM 1364 C CA . VAL A 1 172 ? -4.505 -5.192 -13.805 1.00 89.62 172 VAL A CA 1
ATOM 1365 C C . VAL A 1 172 ? -5.479 -4.062 -13.519 1.00 89.62 172 VAL A C 1
ATOM 1367 O O . VAL A 1 172 ? -5.390 -2.993 -14.118 1.00 89.62 172 VAL A O 1
ATOM 1370 N N . ARG A 1 173 ? -6.387 -4.285 -12.571 1.00 85.00 173 ARG A N 1
ATOM 1371 C CA . ARG A 1 173 ? -7.271 -3.247 -12.051 1.00 85.00 173 ARG A CA 1
ATOM 1372 C C . ARG A 1 173 ? -6.802 -2.797 -10.676 1.00 85.00 173 ARG A C 1
ATOM 1374 O O . ARG A 1 173 ? -6.649 -3.640 -9.797 1.00 85.00 173 ARG A O 1
ATOM 1381 N N . VAL A 1 174 ? -6.606 -1.490 -10.499 1.00 77.44 174 VAL A N 1
ATOM 1382 C CA . VAL A 1 174 ? -6.105 -0.890 -9.248 1.00 77.44 174 VAL A CA 1
ATOM 1383 C C . VAL A 1 174 ? -6.970 0.268 -8.765 1.00 77.44 174 VAL A C 1
ATOM 1385 O O . VAL A 1 174 ? -7.605 0.958 -9.565 1.00 77.44 174 VAL A O 1
ATOM 1388 N N . GLY A 1 175 ? -6.949 0.508 -7.452 1.00 73.12 175 GLY A N 1
ATOM 1389 C CA . GLY A 1 175 ? -7.632 1.643 -6.825 1.00 73.12 175 GLY A CA 1
ATOM 1390 C C . GLY A 1 175 ? -6.909 2.990 -6.971 1.00 73.12 175 GLY A C 1
ATOM 1391 O O . GLY A 1 175 ? -7.536 4.049 -6.963 1.00 73.12 175 GLY A O 1
ATOM 1392 N N . GLN A 1 176 ? -5.578 2.965 -7.121 1.00 73.62 176 GLN A N 1
ATOM 1393 C CA . GLN A 1 176 ? -4.713 4.152 -7.175 1.00 73.62 176 GLN A CA 1
ATOM 1394 C C . GLN A 1 176 ? -3.543 3.970 -8.137 1.00 73.62 176 GLN A C 1
ATOM 1396 O O . GLN A 1 176 ? -3.022 2.866 -8.297 1.00 73.62 176 GLN A O 1
ATOM 1401 N N . LEU A 1 177 ? -3.104 5.072 -8.748 1.00 83.81 177 LEU A N 1
ATOM 1402 C CA . LEU A 1 177 ? -2.019 5.069 -9.731 1.00 83.81 177 LEU A CA 1
ATOM 1403 C C . LEU A 1 177 ? -0.650 5.353 -9.105 1.00 83.81 177 LEU A C 1
ATOM 1405 O O . LEU A 1 177 ? 0.370 4.942 -9.647 1.00 83.81 177 LEU A O 1
ATOM 1409 N N . GLU A 1 178 ? -0.595 6.024 -7.957 1.00 78.69 178 GLU A N 1
ATOM 1410 C CA . GLU A 1 178 ? 0.657 6.432 -7.315 1.00 78.69 178 GLU A CA 1
ATOM 1411 C C . GLU A 1 178 ? 1.486 5.226 -6.855 1.00 78.69 178 GLU A C 1
ATOM 1413 O O . GLU A 1 178 ? 2.715 5.235 -6.933 1.00 78.69 178 GLU A O 1
ATOM 1418 N N . GLU A 1 179 ? 0.823 4.174 -6.375 1.00 72.31 179 GLU A N 1
ATOM 1419 C CA . GLU A 1 179 ? 1.493 2.973 -5.873 1.00 72.31 179 GLU A CA 1
ATOM 1420 C C . GLU A 1 179 ? 2.080 2.135 -7.004 1.00 72.31 179 GLU A C 1
ATOM 1422 O O . GLU A 1 179 ? 3.271 1.812 -6.981 1.00 72.31 179 GLU A O 1
ATOM 1427 N N . ILE A 1 180 ? 1.271 1.849 -8.028 1.00 83.75 180 ILE A N 1
ATOM 1428 C CA . ILE A 1 180 ? 1.742 1.106 -9.192 1.00 83.75 180 ILE A CA 1
ATOM 1429 C C . ILE A 1 180 ? 2.831 1.892 -9.937 1.00 83.75 180 ILE A C 1
ATOM 1431 O O . ILE A 1 180 ? 3.774 1.289 -10.439 1.00 83.75 180 ILE A O 1
ATOM 1435 N N . ALA A 1 181 ? 2.799 3.231 -9.912 1.00 87.94 181 ALA A N 1
ATOM 1436 C CA . ALA A 1 181 ? 3.858 4.059 -10.478 1.00 87.94 181 ALA A CA 1
ATOM 1437 C C . ALA A 1 181 ? 5.213 3.851 -9.777 1.00 87.94 181 ALA A C 1
ATOM 1439 O O . ALA A 1 181 ? 6.224 3.686 -10.458 1.00 87.94 181 ALA A O 1
ATOM 1440 N N . ARG A 1 182 ? 5.255 3.795 -8.435 1.00 83.44 182 ARG A N 1
ATOM 1441 C CA . ARG A 1 182 ? 6.502 3.496 -7.694 1.00 83.44 182 ARG A CA 1
ATOM 1442 C C . ARG A 1 182 ? 7.018 2.093 -7.989 1.00 83.44 182 ARG A C 1
ATOM 1444 O O . ARG A 1 182 ? 8.220 1.915 -8.166 1.00 83.44 182 ARG A O 1
ATOM 1451 N N . TRP A 1 183 ? 6.115 1.116 -8.068 1.00 82.50 183 TRP A N 1
ATOM 1452 C CA . TRP A 1 183 ? 6.472 -0.254 -8.429 1.00 82.50 183 TRP A CA 1
ATOM 1453 C C . TRP A 1 183 ? 7.099 -0.322 -9.829 1.00 82.50 183 TRP A C 1
ATOM 1455 O O . TRP A 1 183 ? 8.149 -0.934 -9.999 1.00 82.50 183 TRP A O 1
ATOM 1465 N N . ILE A 1 184 ? 6.524 0.390 -10.804 1.00 88.38 184 ILE A N 1
ATOM 1466 C CA . ILE A 1 184 ? 7.044 0.475 -12.177 1.00 88.38 184 ILE A CA 1
ATOM 1467 C C . ILE A 1 184 ? 8.447 1.089 -12.217 1.00 88.38 184 ILE A C 1
ATOM 1469 O O . ILE A 1 184 ? 9.318 0.549 -12.896 1.00 88.38 184 ILE A O 1
ATOM 1473 N N . VAL A 1 185 ? 8.689 2.182 -11.481 1.00 87.19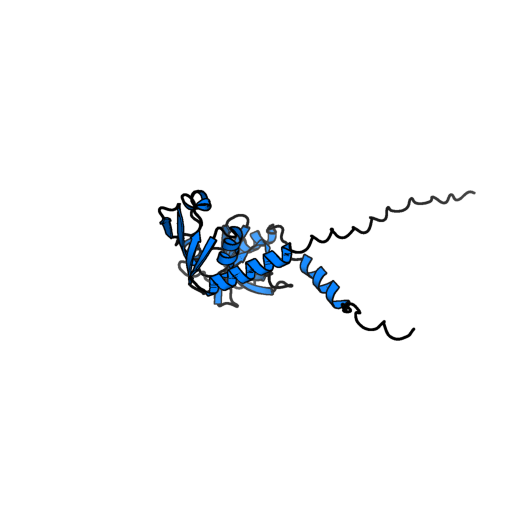 185 VAL A N 1
ATOM 1474 C CA . VAL A 1 185 ? 10.013 2.833 -11.427 1.00 87.19 185 VAL A CA 1
ATOM 1475 C C . VAL A 1 185 ? 11.100 1.869 -10.937 1.00 87.19 185 VAL A C 1
ATOM 1477 O O . VAL A 1 185 ? 12.223 1.931 -11.434 1.00 87.19 185 VAL A O 1
ATOM 1480 N N . GLY A 1 186 ? 10.769 0.929 -10.045 1.00 82.69 186 GLY A N 1
ATOM 1481 C CA . GLY A 1 186 ? 11.701 -0.100 -9.567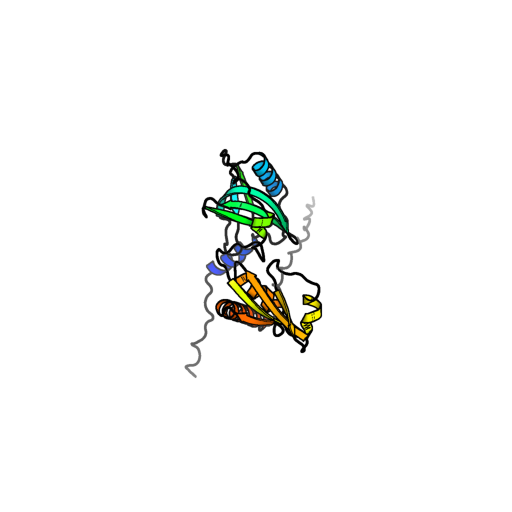 1.00 82.69 186 GLY A CA 1
ATOM 1482 C C . GLY A 1 186 ? 12.263 -1.013 -10.666 1.00 82.69 186 GLY A C 1
ATOM 1483 O O . GLY A 1 186 ? 13.359 -1.544 -10.513 1.00 82.69 186 GLY A O 1
ATOM 1484 N N . PHE A 1 187 ? 11.565 -1.154 -11.796 1.00 83.31 187 PHE A N 1
ATOM 1485 C CA . PHE A 1 187 ? 12.043 -1.916 -12.958 1.00 83.31 187 PHE A CA 1
ATOM 1486 C C . PHE A 1 187 ? 12.829 -1.066 -13.966 1.00 83.31 187 PHE A C 1
ATOM 1488 O O . PHE A 1 187 ? 13.336 -1.594 -14.959 1.00 83.31 187 PHE A O 1
ATOM 1495 N N . GLY A 1 188 ? 12.918 0.248 -13.749 1.00 88.25 188 GLY A N 1
ATOM 1496 C CA . GLY A 1 188 ? 13.586 1.175 -14.653 1.00 88.25 188 GLY A CA 1
ATOM 1497 C C . GLY A 1 188 ? 13.063 1.075 -16.090 1.00 88.25 188 GLY A C 1
ATOM 1498 O O . GLY A 1 188 ? 11.859 1.049 -16.341 1.00 88.25 188 GLY A O 1
ATOM 1499 N N . SER A 1 189 ? 13.981 0.997 -17.054 1.00 90.44 189 SER A N 1
ATOM 1500 C CA . SER A 1 189 ? 13.658 0.932 -18.487 1.00 90.44 189 SER A CA 1
ATOM 1501 C C . SER A 1 189 ? 13.052 -0.401 -18.943 1.00 90.44 189 SER A C 1
ATOM 1503 O O . SER A 1 189 ? 12.595 -0.500 -20.083 1.00 90.44 189 SER A O 1
ATOM 1505 N N . ALA A 1 190 ? 13.011 -1.423 -18.082 1.00 89.19 190 ALA A N 1
ATOM 1506 C CA . ALA A 1 190 ? 12.442 -2.728 -18.410 1.00 89.19 190 ALA A CA 1
ATOM 1507 C C . ALA A 1 190 ? 10.905 -2.775 -18.294 1.00 89.19 190 ALA A C 1
ATOM 1509 O O . ALA A 1 190 ? 10.301 -3.787 -18.658 1.00 89.19 190 ALA A O 1
ATOM 1510 N N . ALA A 1 191 ? 10.265 -1.697 -17.830 1.00 92.50 191 ALA A N 1
ATOM 1511 C CA . ALA A 1 191 ? 8.815 -1.554 -17.760 1.00 92.50 191 ALA A CA 1
ATOM 1512 C C . ALA A 1 191 ? 8.338 -0.341 -18.570 1.00 92.50 191 ALA A C 1
ATOM 1514 O O . ALA A 1 191 ? 8.915 0.742 -18.524 1.00 92.50 191 ALA A O 1
ATOM 1515 N N . THR A 1 192 ? 7.256 -0.507 -19.327 1.00 95.62 192 THR A N 1
ATOM 1516 C CA . THR A 1 192 ? 6.623 0.569 -20.098 1.00 95.62 192 THR A CA 1
ATOM 1517 C C . THR A 1 192 ? 5.136 0.625 -19.777 1.00 95.62 192 THR A C 1
ATOM 1519 O O . THR A 1 192 ? 4.439 -0.377 -19.913 1.00 95.62 192 THR A O 1
ATOM 1522 N N . VAL A 1 193 ? 4.631 1.803 -19.410 1.00 97.38 193 VAL A N 1
ATOM 1523 C CA . VAL A 1 193 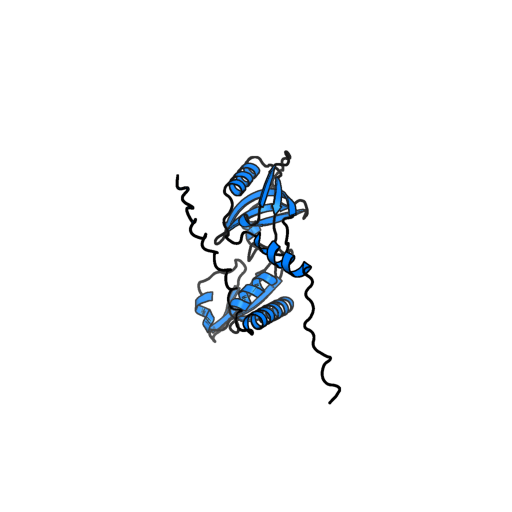? 3.184 2.033 -19.280 1.00 97.38 193 VAL A CA 1
ATOM 1524 C C . VAL A 1 193 ? 2.562 2.114 -20.670 1.00 97.38 193 VAL A C 1
ATOM 1526 O O . VAL A 1 193 ? 3.041 2.877 -21.513 1.00 97.38 193 VAL A O 1
ATOM 1529 N N . ILE A 1 194 ? 1.494 1.358 -20.912 1.00 97.50 194 ILE A N 1
ATOM 1530 C CA . ILE A 1 194 ? 0.652 1.487 -22.107 1.00 97.50 194 ILE A CA 1
ATOM 1531 C C . ILE A 1 194 ? -0.557 2.368 -21.782 1.00 97.50 194 ILE A C 1
ATOM 1533 O O . ILE A 1 194 ? -0.785 3.354 -22.478 1.00 97.50 194 ILE A O 1
ATOM 1537 N N . ALA A 1 195 ? -1.253 2.082 -20.677 1.00 93.69 195 ALA A N 1
ATOM 1538 C CA . ALA A 1 195 ? -2.399 2.848 -20.189 1.00 93.69 195 ALA A CA 1
ATOM 1539 C C . ALA A 1 195 ? -2.532 2.756 -18.651 1.00 93.69 195 ALA A C 1
ATOM 1541 O O . ALA A 1 195 ? -2.038 1.789 -18.063 1.00 93.69 195 ALA A O 1
ATOM 1542 N N . PRO A 1 196 ? -3.207 3.716 -17.986 1.00 95.38 196 PRO A N 1
ATOM 1543 C CA . PRO A 1 196 ? -3.722 4.983 -18.522 1.00 95.38 196 PRO A CA 1
ATOM 1544 C C . PRO A 1 196 ? -2.634 6.069 -18.635 1.00 95.38 196 PRO A C 1
ATOM 1546 O O . PRO A 1 196 ? -1.563 5.968 -18.038 1.00 95.38 196 PRO A O 1
ATOM 1549 N N . GLU A 1 197 ? -2.916 7.161 -19.354 1.00 95.62 197 GLU A N 1
ATOM 1550 C CA . GLU A 1 197 ? -1.960 8.276 -19.513 1.00 95.62 197 GLU A CA 1
ATOM 1551 C C . GLU A 1 197 ? -1.628 8.976 -18.184 1.00 95.62 197 GLU A C 1
ATOM 1553 O O . GLU A 1 197 ? -0.496 9.407 -17.951 1.00 95.62 197 GLU A O 1
ATOM 1558 N N . ALA A 1 198 ? -2.585 9.009 -17.254 1.00 90.69 198 ALA A N 1
ATOM 1559 C CA . ALA A 1 198 ? -2.348 9.492 -15.897 1.00 90.69 198 ALA A CA 1
ATOM 1560 C C . ALA A 1 198 ? -1.238 8.688 -15.189 1.00 90.69 198 ALA A C 1
ATOM 1562 O O . ALA A 1 198 ? -0.379 9.269 -14.525 1.00 90.69 198 ALA A O 1
ATOM 1563 N N . LEU A 1 199 ? -1.182 7.367 -15.403 1.00 94.88 199 LEU A N 1
ATOM 1564 C CA . LEU A 1 199 ? -0.129 6.520 -14.844 1.00 94.88 199 LEU A CA 1
ATOM 1565 C C . LEU A 1 199 ? 1.224 6.806 -15.496 1.00 94.88 199 LEU A C 1
ATOM 1567 O O . LEU A 1 199 ? 2.238 6.882 -14.805 1.00 94.88 199 LEU A O 1
ATOM 1571 N N . ARG A 1 200 ? 1.249 7.021 -16.817 1.00 95.75 200 ARG A N 1
ATOM 1572 C CA . ARG A 1 200 ? 2.474 7.414 -17.526 1.00 95.75 200 ARG A CA 1
ATOM 1573 C C . ARG A 1 200 ? 3.036 8.714 -16.952 1.00 95.75 200 ARG A C 1
ATOM 1575 O O . ARG A 1 200 ? 4.240 8.814 -16.722 1.00 95.75 200 ARG A O 1
ATOM 1582 N N . THR A 1 201 ? 2.168 9.686 -16.684 1.00 93.44 201 THR A N 1
ATOM 1583 C CA . THR A 1 201 ? 2.544 10.975 -16.094 1.00 93.44 201 THR A CA 1
ATOM 1584 C C . THR A 1 201 ? 3.107 10.799 -14.681 1.00 93.44 201 THR A C 1
ATOM 1586 O O . THR A 1 201 ? 4.176 11.336 -14.385 1.00 93.44 201 THR A O 1
ATOM 1589 N N . ALA A 1 202 ? 2.456 9.988 -13.840 1.00 88.06 202 ALA A N 1
ATOM 1590 C CA . ALA A 1 202 ? 2.934 9.676 -12.493 1.00 88.06 202 ALA A CA 1
ATOM 1591 C C . ALA A 1 202 ? 4.320 9.004 -12.508 1.00 88.06 202 ALA A C 1
ATOM 1593 O O . ALA A 1 202 ? 5.220 9.429 -11.784 1.00 88.06 202 ALA A O 1
ATOM 1594 N N . VAL A 1 203 ? 4.530 8.011 -13.382 1.00 94.31 203 VAL A N 1
ATOM 1595 C CA . VAL A 1 203 ? 5.830 7.334 -13.542 1.00 94.31 203 VAL A CA 1
ATOM 1596 C C . VAL A 1 203 ? 6.913 8.310 -13.996 1.00 94.31 203 VAL A C 1
ATOM 1598 O O . VAL A 1 203 ? 8.007 8.302 -13.438 1.00 94.31 203 VAL A O 1
ATOM 1601 N N . ARG A 1 204 ? 6.622 9.185 -14.969 1.00 94.75 204 ARG A N 1
ATOM 1602 C CA . ARG A 1 204 ? 7.584 10.199 -15.437 1.00 94.75 204 ARG A CA 1
ATOM 1603 C C . ARG A 1 204 ? 7.982 11.165 -14.327 1.00 94.75 204 ARG A C 1
ATOM 1605 O O . ARG A 1 204 ? 9.165 11.456 -14.186 1.00 94.75 204 ARG A O 1
ATOM 1612 N N . SER A 1 205 ? 7.011 11.647 -13.552 1.00 91.12 205 SER A N 1
ATOM 1613 C CA . SER A 1 205 ? 7.264 12.565 -12.439 1.00 91.12 205 SER A CA 1
ATOM 1614 C C . SER A 1 205 ? 8.127 11.913 -11.357 1.00 91.12 205 SER A C 1
ATOM 1616 O O . SER A 1 205 ? 9.122 12.501 -10.938 1.00 91.12 205 SER A O 1
ATOM 1618 N N . LEU A 1 206 ? 7.806 10.675 -10.965 1.00 88.62 206 LEU A N 1
ATOM 1619 C CA . LEU A 1 206 ? 8.594 9.927 -9.984 1.00 88.62 206 LEU A CA 1
ATOM 1620 C C . LEU A 1 206 ? 10.015 9.648 -10.481 1.00 88.62 206 LEU A C 1
ATOM 1622 O O . LEU A 1 206 ? 10.970 9.913 -9.758 1.00 88.62 206 LEU A O 1
ATOM 1626 N N . ALA A 1 207 ? 10.164 9.168 -11.718 1.00 90.81 207 ALA A N 1
ATOM 1627 C CA . ALA A 1 207 ? 11.471 8.878 -12.300 1.00 90.81 207 ALA A CA 1
ATOM 1628 C C . ALA A 1 207 ? 12.349 10.136 -12.411 1.00 90.81 207 ALA A C 1
ATOM 1630 O O . ALA A 1 207 ? 13.546 10.061 -12.143 1.00 90.81 207 ALA A O 1
ATOM 1631 N N . ALA A 1 208 ? 11.766 11.290 -12.758 1.00 90.31 208 ALA A N 1
ATOM 1632 C CA . ALA A 1 208 ? 12.480 12.565 -12.780 1.00 90.31 208 ALA A CA 1
ATOM 1633 C C . ALA A 1 208 ? 12.976 12.960 -11.380 1.00 90.31 208 ALA A C 1
ATOM 1635 O O . ALA A 1 208 ? 14.156 13.253 -11.221 1.00 90.31 208 ALA A O 1
ATOM 1636 N N . GLY A 1 209 ? 12.120 12.869 -10.356 1.00 86.50 209 GLY A N 1
ATOM 1637 C CA . GLY A 1 209 ? 12.524 13.136 -8.972 1.00 86.50 209 GLY A CA 1
ATOM 1638 C C . GLY A 1 209 ? 13.608 12.174 -8.468 1.00 86.50 209 GLY A C 1
ATOM 1639 O O . GLY A 1 209 ? 14.544 12.593 -7.791 1.00 86.50 209 GLY A O 1
ATOM 1640 N N . THR A 1 210 ? 13.535 10.890 -8.839 1.00 85.31 210 THR A N 1
ATOM 1641 C CA . THR A 1 210 ? 14.596 9.914 -8.543 1.00 85.31 210 THR A CA 1
ATOM 1642 C C . THR A 1 210 ? 15.905 10.285 -9.234 1.00 85.31 210 THR A C 1
ATOM 1644 O O . THR A 1 210 ? 16.954 10.247 -8.595 1.00 85.31 210 THR A O 1
ATOM 1647 N N . LEU A 1 211 ? 15.860 10.659 -10.514 1.00 89.12 211 LEU A N 1
ATOM 1648 C CA . LEU A 1 211 ? 17.043 11.085 -11.255 1.00 89.12 211 LEU A CA 1
ATOM 1649 C C . LEU A 1 211 ? 17.680 12.317 -10.608 1.00 89.12 211 LEU A C 1
ATOM 1651 O O . LEU A 1 211 ? 18.876 12.297 -10.332 1.00 89.12 211 LEU A O 1
ATOM 1655 N N . GLU A 1 212 ? 16.898 13.357 -10.322 1.00 87.62 212 GLU A N 1
ATOM 1656 C CA . GLU A 1 212 ? 17.377 14.584 -9.676 1.00 87.62 212 GLU A CA 1
ATOM 1657 C C . GLU A 1 212 ? 18.050 14.289 -8.331 1.00 87.62 212 GLU A C 1
ATOM 1659 O O . GLU A 1 212 ? 19.196 14.685 -8.118 1.00 87.62 212 GLU A O 1
ATOM 1664 N N . ALA A 1 213 ? 17.389 13.515 -7.462 1.00 83.25 213 ALA A N 1
ATOM 1665 C CA . ALA A 1 213 ? 17.910 13.165 -6.140 1.00 83.25 213 ALA A CA 1
ATOM 1666 C C . ALA A 1 213 ? 19.232 12.376 -6.182 1.00 83.25 213 ALA A C 1
ATOM 1668 O O . ALA A 1 213 ? 20.001 12.422 -5.225 1.00 83.25 213 ALA A O 1
ATOM 1669 N N . ASN A 1 214 ? 19.502 11.662 -7.278 1.00 84.12 214 ASN A N 1
ATOM 1670 C CA . ASN A 1 214 ? 20.697 10.832 -7.450 1.00 84.12 214 ASN A CA 1
ATOM 1671 C C . ASN A 1 214 ? 21.714 11.428 -8.440 1.00 84.12 214 ASN A C 1
ATOM 1673 O O . ASN A 1 214 ? 22.735 10.802 -8.715 1.00 84.12 214 ASN A O 1
ATOM 1677 N N . SER A 1 215 ? 21.456 12.620 -8.989 1.00 87.25 215 SER A N 1
ATOM 1678 C CA . SER A 1 215 ? 22.377 13.288 -9.922 1.00 87.25 215 SER A CA 1
ATOM 1679 C C . SER A 1 215 ? 23.475 14.078 -9.204 1.00 87.25 215 SER A C 1
ATOM 1681 O O . SER A 1 215 ? 24.522 14.349 -9.790 1.00 87.25 215 SER A O 1
ATOM 1683 N N . ALA A 1 216 ? 23.257 14.452 -7.941 1.00 81.94 216 ALA A N 1
ATOM 1684 C CA . ALA A 1 216 ? 24.260 15.098 -7.101 1.00 81.94 216 ALA A CA 1
ATOM 1685 C C . ALA A 1 216 ? 25.060 14.059 -6.298 1.00 81.94 216 ALA A C 1
ATOM 1687 O O . ALA A 1 216 ? 24.526 13.027 -5.890 1.00 81.94 216 ALA A O 1
ATOM 1688 N N . ALA A 1 217 ? 26.339 14.345 -6.032 1.00 73.81 217 ALA A N 1
ATOM 1689 C CA . ALA A 1 217 ? 27.126 13.535 -5.107 1.00 73.81 217 ALA A CA 1
ATOM 1690 C C . ALA A 1 217 ? 26.476 13.561 -3.709 1.00 73.81 217 ALA A C 1
ATOM 1692 O O . ALA A 1 217 ? 26.055 14.636 -3.271 1.00 73.81 217 ALA A O 1
ATOM 1693 N N . PRO A 1 218 ? 26.398 12.420 -3.000 1.00 76.50 218 PRO A N 1
ATOM 1694 C CA . PRO A 1 218 ? 25.808 12.384 -1.670 1.00 76.50 218 PRO A CA 1
ATOM 1695 C C . PRO A 1 218 ? 26.576 13.328 -0.743 1.00 76.50 218 PRO A C 1
ATOM 1697 O O . PRO A 1 218 ? 27.809 13.293 -0.685 1.00 76.50 218 PRO A O 1
ATOM 1700 N N . GLU A 1 219 ? 25.849 14.187 -0.028 1.00 70.44 219 GLU A N 1
ATOM 1701 C CA . GLU A 1 219 ? 26.462 15.084 0.944 1.00 70.44 219 GLU A CA 1
ATOM 1702 C C . GLU A 1 219 ? 27.122 14.231 2.041 1.00 70.44 219 GLU A C 1
ATOM 1704 O O . GLU A 1 219 ? 26.493 13.295 2.554 1.00 70.44 219 GLU A O 1
ATOM 1709 N N . PRO A 1 220 ? 28.400 14.479 2.385 1.00 67.00 220 PRO A N 1
ATOM 1710 C CA . PRO A 1 220 ? 29.053 13.714 3.431 1.00 67.00 220 PRO A CA 1
ATOM 1711 C C . PRO A 1 220 ? 28.261 13.869 4.734 1.00 67.00 220 PRO A C 1
ATOM 1713 O O . PRO A 1 220 ? 27.796 14.973 5.037 1.00 67.00 220 PRO A O 1
ATOM 1716 N N . PRO A 1 221 ? 28.117 12.793 5.529 1.00 67.12 221 PRO A N 1
ATOM 1717 C CA . PRO A 1 221 ? 27.367 12.859 6.771 1.00 67.12 221 PRO A CA 1
ATOM 1718 C C . PRO A 1 221 ? 27.922 13.990 7.649 1.00 67.12 221 PRO A C 1
ATOM 1720 O O . PRO A 1 221 ? 29.146 14.186 7.701 1.00 67.12 221 PRO A O 1
ATOM 1723 N N . PRO A 1 222 ? 27.052 14.749 8.338 1.00 64.75 222 PRO A N 1
ATOM 1724 C CA . PRO A 1 222 ? 27.487 15.873 9.148 1.00 64.75 222 PRO A CA 1
ATOM 1725 C C . PRO A 1 222 ? 28.523 15.388 10.161 1.00 64.75 222 PRO A C 1
ATOM 1727 O O . PRO A 1 222 ? 28.290 14.428 10.899 1.00 64.75 222 PRO A O 1
ATOM 1730 N N . LYS A 1 223 ? 29.689 16.046 10.193 1.00 62.78 223 LYS A N 1
ATOM 1731 C CA . LYS A 1 223 ? 30.739 15.739 11.170 1.00 62.78 223 LYS A CA 1
ATOM 1732 C C . LYS A 1 223 ? 30.138 15.892 12.564 1.00 62.78 223 LYS A C 1
ATOM 1734 O O . LYS A 1 223 ? 29.860 17.011 12.998 1.00 62.78 223 LYS A O 1
ATOM 1739 N N . GLY A 1 224 ? 29.929 14.765 13.246 1.00 52.16 224 GLY A N 1
ATOM 1740 C CA . GLY A 1 224 ? 29.455 14.745 14.621 1.00 52.16 224 GLY A CA 1
ATOM 1741 C C . GLY A 1 224 ? 30.319 15.683 15.455 1.00 52.16 224 GLY A C 1
ATOM 1742 O O . GLY A 1 224 ? 31.550 15.596 15.417 1.00 52.16 224 GLY A O 1
ATOM 1743 N N . ARG A 1 225 ? 29.684 16.620 16.171 1.00 51.97 225 ARG A N 1
ATOM 1744 C CA . ARG A 1 225 ? 30.381 17.441 17.164 1.00 51.97 225 ARG A CA 1
ATOM 1745 C C . ARG A 1 225 ? 31.086 16.473 18.101 1.00 51.97 225 ARG A C 1
ATOM 1747 O O . ARG A 1 225 ? 30.419 15.721 18.805 1.00 51.97 225 ARG A O 1
ATOM 1754 N N . GLY A 1 226 ? 32.418 16.468 18.046 1.00 46.50 226 GLY A N 1
ATOM 1755 C CA . GLY A 1 226 ? 33.246 15.592 18.858 1.00 46.50 226 GLY A CA 1
ATOM 1756 C C . GLY A 1 226 ? 32.750 15.630 20.293 1.00 46.50 226 GLY A C 1
ATOM 1757 O O . GLY A 1 226 ? 32.651 16.709 20.884 1.00 46.50 226 GLY A O 1
ATOM 1758 N N . ALA A 1 227 ? 32.390 14.458 20.817 1.00 50.03 227 ALA A N 1
ATOM 1759 C CA . ALA A 1 227 ? 32.075 14.287 22.219 1.00 50.03 227 ALA A CA 1
ATOM 1760 C C . ALA A 1 227 ? 33.213 14.928 23.017 1.00 50.03 227 ALA A C 1
ATOM 1762 O O . ALA A 1 227 ? 34.364 14.484 22.978 1.00 50.03 227 ALA A O 1
ATOM 1763 N N . ARG A 1 228 ? 32.903 16.047 23.674 1.00 46.34 228 ARG A N 1
ATOM 1764 C CA . ARG A 1 228 ? 33.822 16.743 24.563 1.00 46.34 228 ARG A CA 1
ATOM 1765 C C . ARG A 1 228 ? 34.129 15.743 25.675 1.00 46.34 228 ARG A C 1
ATOM 1767 O O . ARG A 1 228 ? 33.277 15.499 26.524 1.00 46.34 228 ARG A O 1
ATOM 1774 N N . ARG A 1 229 ? 35.305 15.104 25.628 1.00 47.25 229 ARG A N 1
ATOM 1775 C CA . ARG A 1 229 ? 35.787 14.242 26.718 1.00 47.25 229 ARG A CA 1
ATOM 1776 C C . ARG A 1 229 ? 35.659 15.049 28.017 1.00 47.25 229 ARG A C 1
ATOM 1778 O O . ARG A 1 229 ? 36.162 16.177 28.042 1.00 47.25 229 ARG A O 1
ATOM 1785 N N . PRO A 1 230 ? 34.995 14.539 29.068 1.00 46.22 230 PRO A N 1
ATOM 1786 C CA . PRO A 1 230 ? 34.969 15.223 30.350 1.00 46.22 230 PRO A CA 1
ATOM 1787 C C . PRO A 1 230 ? 36.413 15.383 30.822 1.00 46.22 230 PRO A C 1
ATOM 1789 O O . PRO A 1 230 ? 37.158 14.407 30.921 1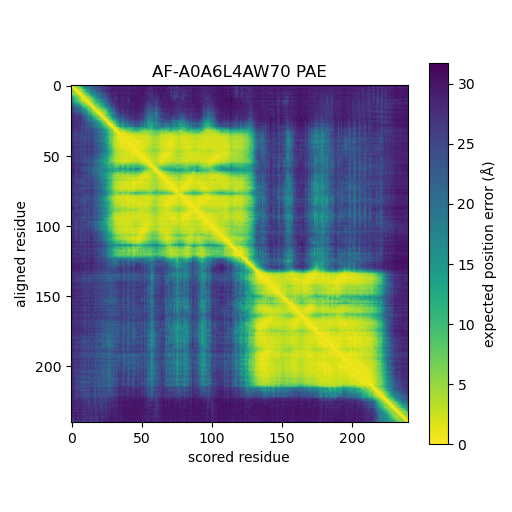.00 46.22 230 PRO A O 1
ATOM 1792 N N . GLY A 1 231 ? 36.831 16.633 31.016 1.00 44.78 231 GLY A N 1
ATOM 1793 C CA . GLY A 1 231 ? 38.168 16.963 31.483 1.00 44.78 231 GLY A CA 1
ATOM 1794 C C . GLY A 1 231 ? 38.429 16.311 32.836 1.00 44.78 231 GLY A C 1
ATOM 1795 O O . GLY A 1 231 ? 37.601 16.393 33.741 1.00 44.78 231 GLY A O 1
ATOM 1796 N N . ALA A 1 232 ? 39.591 15.671 32.950 1.00 48.03 232 ALA A N 1
ATOM 1797 C CA . ALA A 1 232 ? 40.115 15.122 34.187 1.00 48.03 232 ALA A CA 1
ATOM 1798 C C . ALA A 1 232 ? 40.047 16.170 35.310 1.00 48.03 232 ALA A C 1
ATOM 1800 O O . ALA A 1 232 ? 40.628 17.255 35.206 1.00 48.03 232 ALA A O 1
ATOM 1801 N N . GLY A 1 233 ? 39.320 15.838 36.378 1.00 42.97 233 GLY A N 1
ATOM 1802 C CA . GLY A 1 233 ? 39.260 16.637 37.592 1.00 42.97 233 GLY A CA 1
ATOM 1803 C C . GLY A 1 233 ? 40.660 16.813 38.172 1.00 42.97 233 GLY A C 1
ATOM 1804 O O . GLY A 1 233 ? 41.302 15.855 38.594 1.00 42.97 233 GLY A O 1
ATOM 1805 N N . ARG A 1 234 ? 41.139 18.058 38.194 1.00 48.22 234 ARG A N 1
ATOM 1806 C CA . ARG A 1 234 ? 42.293 18.461 38.997 1.00 48.22 234 ARG A CA 1
ATOM 1807 C C . ARG A 1 234 ? 41.890 18.403 40.469 1.00 48.22 234 ARG A C 1
ATOM 1809 O O . ARG A 1 234 ? 41.178 19.281 40.948 1.00 48.22 234 ARG A O 1
ATOM 1816 N N . THR A 1 235 ? 42.380 17.405 41.192 1.00 45.38 235 THR A N 1
ATOM 1817 C CA . THR A 1 235 ? 42.416 17.409 42.655 1.00 45.38 235 THR A CA 1
ATOM 1818 C C . THR A 1 235 ? 43.350 18.532 43.117 1.00 45.38 235 THR A C 1
ATOM 1820 O O . THR A 1 235 ? 44.571 18.449 43.001 1.00 45.38 235 THR A O 1
ATOM 1823 N N . ARG A 1 236 ? 42.781 19.636 43.616 1.00 48.03 236 ARG A N 1
ATOM 1824 C CA . ARG A 1 236 ? 43.536 20.608 44.416 1.00 48.03 236 ARG A CA 1
ATOM 1825 C C . ARG A 1 236 ? 43.706 20.020 45.811 1.00 48.03 236 ARG A C 1
ATOM 1827 O O . ARG A 1 236 ? 42.736 19.889 46.548 1.00 48.03 236 ARG A O 1
ATOM 1834 N N . GLY A 1 237 ? 44.942 19.666 46.145 1.00 37.44 237 GLY A N 1
ATOM 1835 C CA . GLY A 1 237 ? 45.334 19.344 47.507 1.00 37.44 237 GLY A CA 1
ATOM 1836 C C . GLY A 1 237 ? 45.265 20.584 48.393 1.00 37.44 237 GLY A C 1
ATOM 1837 O O . GLY A 1 237 ? 45.901 21.597 48.108 1.00 37.44 237 GLY A O 1
ATOM 1838 N N . THR A 1 238 ? 44.519 20.487 49.484 1.00 48.97 238 THR A N 1
ATOM 1839 C CA . THR A 1 238 ? 44.702 21.318 50.672 1.00 48.97 238 THR A CA 1
ATOM 1840 C C . THR A 1 238 ? 45.822 20.700 51.505 1.00 48.97 238 THR A C 1
ATOM 1842 O O . THR A 1 238 ? 45.670 19.624 52.082 1.00 48.97 238 THR A O 1
ATOM 1845 N N . ARG A 1 239 ? 46.985 21.361 51.522 1.00 45.44 239 ARG A N 1
ATOM 1846 C CA . ARG A 1 239 ? 48.004 21.178 52.562 1.00 45.44 239 ARG A CA 1
ATOM 1847 C C . ARG A 1 239 ? 47.617 22.040 53.767 1.00 45.44 239 ARG A C 1
ATOM 1849 O O . ARG A 1 239 ? 47.232 23.181 53.552 1.00 45.44 239 ARG A O 1
ATOM 1856 N N . ARG A 1 240 ? 47.759 21.418 54.945 1.00 44.41 240 ARG A N 1
ATOM 1857 C CA . ARG A 1 240 ? 48.065 21.937 56.295 1.00 44.41 240 ARG A CA 1
ATOM 1858 C C . ARG A 1 240 ? 47.675 23.371 56.632 1.00 44.41 240 ARG A C 1
ATOM 1860 O O . ARG A 1 240 ? 48.266 24.291 56.032 1.00 44.41 240 ARG A O 1
#

Solvent-accessible surface area (backbone atoms only — not comparable to full-atom values): 14654 Å² total; per-residue (Å²): 144,80,91,88,87,88,88,82,78,77,83,82,76,58,82,72,61,64,53,63,69,60,58,68,71,71,70,67,78,83,59,64,56,57,65,70,56,54,55,51,49,54,50,26,37,76,68,31,29,24,28,41,32,29,39,42,52,96,91,44,88,58,63,44,79,44,46,30,41,50,69,47,78,48,76,57,93,90,42,50,32,35,38,22,36,30,64,92,71,76,41,79,45,60,44,55,43,41,36,49,81,46,76,43,77,67,84,44,72,58,80,78,67,88,84,75,48,67,68,73,66,46,62,58,42,83,54,75,66,85,40,100,48,83,42,72,35,32,36,40,35,40,40,90,50,35,79,66,55,76,81,53,81,88,53,82,66,53,45,80,46,76,46,96,82,40,27,34,43,38,34,36,64,33,23,53,52,70,63,57,23,55,59,43,54,75,51,47,91,46,42,41,74,74,34,43,69,68,39,44,51,47,31,52,54,51,48,48,53,53,48,59,71,65,70,54,80,79,77,75,76,77,80,71,78,72,80,76,73,82,74,81,80,80,82,79,81,85,78,134

Foldseek 3Di:
DDDDDDDDDPDDDDPVVVVLVVLQPPQPPVLDQDPVLVVLLVVCQVQQFWKFWFFDDPVDSGTDTWIWRFHDWDDDDSFIKTFTQTPVVNGTAIGTNSRTPDIGGPPDHDDPPDPPDPVVVCQQALDRDAAQAKFKWKKKFALVCLVVPVPDDSHPQWDWDADPNNMIIIIGIHRDLLVVLVVQVVRPPRMDTPDDVVNVVNNVVVNVVVCVVPVDDDDPPPDPPPDPPPDDDDPDDDDD

Mean predicted aligned error: 18.06 Å

Nearest PDB structures (foldseek):
  7u02-assembly1_M  TM=8.156E-01  e=1.559E-14  Caulobacter vibrioides CB15
  8tp8-assembly1_A  TM=8.376E-01  e=5.082E-14  Caulobacter vibrioides NA1000
  8tp8-assembly2_C  TM=8.446E-01  e=5.719E-14  Caulobacter vibrioides NA1000
  8tpk-assembly1_A  TM=8.357E-01  e=1.864E-13  Caulobacter vibrioides NA1000
  6sj9-assembly1_A  TM=4.735E-01  e=1.979E-12  Paenarthrobacter aurescens

pLDDT: mean 72.71, std 20.71, range [27.61, 97.5]